Protein AF-A0A8R1EH63-F1 (afdb_monomer)

Mean predicted aligned error: 11.91 Å

Secondary structure (DSSP, 8-state):
-HHHHHHHHHHHHHHHHHHHSSSTTHHHHHHHHHHHHHHHHHGGG--HHHHHHHHHHHHHHTHHHHHHHHHHHHHHH-HHHHHHHHHHTT-HHHHHHHHHS-HHHHHHHHHHHHHHHHHHHHHHHHHHHHHGGG--------HHHHHHHHHHHHHHHHHHHHHHHHHHHHHHHHHHT--

Organism: Caenorhabditis japonica (NCBI:txid281687)

pLDDT: mean 72.04, std 13.31, range [38.91, 90.5]

Foldseek 3Di:
DVVLLVLLVVLLVVLCVVLPPPALCNVVSNVVSVLSVVLSVCVVVVDLVSLLVSLLVLLLCLVVLVVLLVLLVCCVVPVPVSLVVCVVVVVVRSNRVSVVDHSVVSVVSNVSSVVSSVVSQVVSVVSVVVVCVPDDDDDDQRSVNVSVVVSVVVVVVVVVVVVVVVVVVVVVVVVVVPD

Structure (mmCIF, N/CA/C/O backbone):
data_AF-A0A8R1EH63-F1
#
_entry.id   AF-A0A8R1EH63-F1
#
loop_
_atom_site.group_PDB
_atom_site.id
_atom_site.type_symbol
_atom_site.label_atom_id
_atom_site.label_alt_id
_atom_site.label_comp_id
_atom_site.label_asym_id
_atom_site.label_entity_id
_atom_site.label_seq_id
_atom_site.pdbx_PDB_ins_code
_atom_site.Cartn_x
_atom_site.Cartn_y
_atom_site.Cartn_z
_atom_site.occupancy
_atom_site.B_iso_or_equiv
_atom_site.auth_seq_id
_atom_site.auth_comp_id
_atom_site.auth_asym_id
_atom_site.auth_atom_id
_atom_site.pdbx_PDB_model_num
ATOM 1 N N . ASP A 1 1 ? 20.235 0.920 -12.506 1.00 63.34 1 ASP A N 1
ATOM 2 C CA . ASP A 1 1 ? 19.357 2.083 -12.267 1.00 63.34 1 ASP A CA 1
ATOM 3 C C . ASP A 1 1 ? 19.394 2.544 -10.798 1.00 63.34 1 ASP A C 1
ATOM 5 O O . ASP A 1 1 ? 18.827 1.893 -9.929 1.00 63.34 1 ASP A O 1
ATOM 9 N N . ARG A 1 2 ? 20.151 3.606 -10.473 1.00 70.69 2 ARG A N 1
ATOM 10 C CA . ARG A 1 2 ? 20.505 3.970 -9.076 1.00 70.69 2 ARG A CA 1
ATOM 11 C C . ARG A 1 2 ? 19.325 4.508 -8.256 1.00 70.69 2 ARG A C 1
ATOM 13 O O . ARG A 1 2 ? 19.292 4.323 -7.044 1.00 70.69 2 ARG A O 1
ATOM 20 N N . VAL A 1 3 ? 18.363 5.153 -8.917 1.00 71.56 3 VAL A N 1
ATOM 21 C CA . VAL A 1 3 ? 17.191 5.774 -8.278 1.00 71.56 3 VAL A CA 1
ATOM 22 C C . VAL A 1 3 ? 16.216 4.709 -7.775 1.00 71.56 3 VAL A C 1
ATOM 24 O O . VAL A 1 3 ? 15.763 4.786 -6.636 1.00 71.56 3 VAL A O 1
ATOM 27 N N . HIS A 1 4 ? 15.951 3.678 -8.582 1.00 70.25 4 HIS A N 1
ATOM 28 C CA . HIS A 1 4 ? 15.093 2.566 -8.183 1.00 70.25 4 HIS A CA 1
ATOM 29 C C . HIS A 1 4 ? 15.674 1.781 -6.998 1.00 70.25 4 HIS A C 1
ATOM 31 O O . HIS A 1 4 ? 14.943 1.449 -6.070 1.00 70.25 4 HIS A O 1
ATOM 37 N N . ILE A 1 5 ? 16.990 1.532 -6.993 1.00 76.00 5 ILE A N 1
ATOM 38 C CA . ILE A 1 5 ? 17.672 0.857 -5.875 1.00 76.00 5 ILE A CA 1
ATOM 39 C C . ILE A 1 5 ? 17.594 1.709 -4.605 1.00 76.00 5 ILE A C 1
ATOM 41 O O . ILE A 1 5 ? 17.195 1.196 -3.567 1.00 76.00 5 ILE A O 1
ATOM 45 N N . ALA A 1 6 ? 17.898 3.010 -4.686 1.00 77.44 6 ALA A N 1
ATOM 46 C CA . ALA A 1 6 ? 17.826 3.909 -3.534 1.00 77.44 6 ALA A CA 1
ATOM 47 C C . ALA A 1 6 ? 16.415 3.963 -2.922 1.00 77.44 6 ALA A C 1
ATOM 49 O O . ALA A 1 6 ? 16.262 3.921 -1.704 1.00 77.44 6 ALA A O 1
ATOM 50 N N . LEU A 1 7 ? 15.377 4.011 -3.759 1.00 72.62 7 LEU A N 1
ATOM 51 C CA . LEU A 1 7 ? 13.987 4.058 -3.302 1.00 72.62 7 LEU A CA 1
ATOM 52 C C . LEU A 1 7 ? 13.511 2.708 -2.764 1.00 72.62 7 LEU A C 1
ATOM 54 O O . LEU A 1 7 ? 12.869 2.686 -1.719 1.00 72.62 7 LEU A O 1
ATOM 58 N N . GLY A 1 8 ? 13.895 1.597 -3.400 1.00 78.50 8 GLY A N 1
ATOM 59 C CA . GLY A 1 8 ? 13.701 0.256 -2.846 1.00 78.50 8 GLY A CA 1
ATOM 60 C C . GLY A 1 8 ? 14.327 0.138 -1.456 1.00 78.50 8 GLY A C 1
ATOM 61 O O . GLY A 1 8 ? 13.656 -0.265 -0.512 1.00 78.50 8 GLY A O 1
ATOM 62 N N . SER A 1 9 ? 15.567 0.607 -1.280 1.00 81.62 9 SER A N 1
ATOM 63 C CA . SER A 1 9 ? 16.239 0.649 0.024 1.00 81.62 9 SER A CA 1
ATOM 64 C C . SER A 1 9 ? 15.503 1.508 1.057 1.00 81.62 9 SER A C 1
ATOM 66 O O . SER A 1 9 ? 15.363 1.070 2.195 1.00 81.62 9 SER A O 1
ATOM 68 N N . ILE A 1 10 ? 14.987 2.687 0.686 1.00 83.12 10 ILE A N 1
ATOM 69 C CA . ILE A 1 10 ? 14.175 3.526 1.588 1.00 83.12 10 ILE A CA 1
ATOM 70 C C . ILE A 1 10 ? 12.905 2.783 2.017 1.00 83.12 10 ILE A C 1
ATOM 72 O O . ILE A 1 10 ? 12.575 2.758 3.201 1.00 83.12 10 ILE A O 1
ATOM 76 N N . THR A 1 11 ? 12.208 2.150 1.074 1.00 79.69 11 THR A N 1
ATOM 77 C CA . THR A 1 11 ? 10.992 1.378 1.345 1.00 79.69 11 THR A CA 1
ATOM 78 C C . THR A 1 11 ? 11.273 0.178 2.257 1.00 79.69 11 THR A C 1
ATOM 80 O O . THR A 1 11 ? 10.537 -0.040 3.218 1.00 79.69 11 THR A O 1
ATOM 83 N N . ILE A 1 12 ? 12.372 -0.547 2.027 1.00 84.75 12 ILE A N 1
ATOM 84 C CA . ILE A 1 12 ? 12.825 -1.658 2.879 1.00 84.75 12 ILE A CA 1
ATOM 85 C C . ILE A 1 12 ? 13.132 -1.161 4.294 1.00 84.75 12 ILE A C 1
ATOM 87 O O . ILE A 1 12 ? 12.607 -1.711 5.258 1.00 84.75 12 ILE A O 1
ATOM 91 N N . LEU A 1 13 ? 13.943 -0.105 4.431 1.00 84.38 13 LEU A N 1
ATOM 92 C CA . LEU A 1 13 ? 14.311 0.467 5.730 1.00 84.38 13 LEU A CA 1
ATOM 93 C C . LEU A 1 13 ? 13.087 0.934 6.512 1.00 84.38 13 LEU A C 1
ATOM 95 O O . LEU A 1 13 ? 13.018 0.749 7.725 1.00 84.38 13 LEU A O 1
ATOM 99 N N . LEU A 1 14 ? 12.106 1.502 5.820 1.00 79.75 14 LEU A N 1
ATOM 100 C CA . LEU A 1 14 ? 10.870 1.936 6.440 1.00 79.75 14 LEU A CA 1
ATOM 101 C C . LEU A 1 14 ? 10.021 0.755 6.915 1.00 79.75 14 LEU A C 1
ATOM 103 O O . LEU A 1 14 ? 9.544 0.791 8.044 1.00 79.75 14 LEU A O 1
ATOM 107 N N . PHE A 1 15 ? 9.865 -0.309 6.123 1.00 78.62 15 PHE A N 1
ATOM 108 C CA . PHE A 1 15 ? 9.159 -1.504 6.595 1.00 78.62 15 PHE A CA 1
ATOM 109 C C . PHE A 1 15 ? 9.893 -2.213 7.728 1.00 78.62 15 PHE A C 1
ATOM 111 O O . PHE A 1 15 ? 9.247 -2.682 8.660 1.00 78.62 15 PHE A O 1
ATOM 118 N N . ILE A 1 16 ? 11.226 -2.218 7.721 1.00 80.94 16 ILE A N 1
ATOM 119 C CA . ILE A 1 16 ? 12.021 -2.693 8.858 1.00 80.94 16 ILE A CA 1
ATOM 120 C C . ILE A 1 16 ? 11.764 -1.810 10.090 1.00 80.94 16 ILE A C 1
ATOM 122 O O . ILE A 1 16 ? 11.508 -2.331 11.177 1.00 80.94 16 ILE A O 1
ATOM 126 N N . GLY A 1 17 ? 11.744 -0.485 9.934 1.00 80.31 17 GLY A N 1
ATOM 127 C CA . GLY A 1 17 ? 11.423 0.456 11.010 1.00 80.31 17 GLY A CA 1
ATOM 128 C C . GLY A 1 17 ? 10.009 0.269 11.570 1.00 80.31 17 GLY A C 1
ATOM 129 O O . GLY A 1 17 ? 9.836 0.167 12.782 1.00 80.31 17 GLY A O 1
ATOM 130 N N . LEU A 1 18 ? 9.006 0.121 10.702 1.00 74.25 18 LEU A N 1
ATOM 131 C CA . LEU A 1 18 ? 7.623 -0.182 11.083 1.00 74.25 18 LEU A CA 1
ATOM 132 C C . LEU A 1 18 ? 7.505 -1.560 11.743 1.00 74.25 18 LEU A C 1
ATOM 134 O O . LEU A 1 18 ? 6.764 -1.714 12.709 1.00 74.25 18 LEU A O 1
ATOM 138 N N . SER A 1 19 ? 8.280 -2.548 11.289 1.00 75.25 19 SER A N 1
ATOM 139 C CA . SER A 1 19 ? 8.361 -3.854 11.951 1.00 75.25 19 SER A CA 1
ATOM 140 C C . SER A 1 19 ? 8.995 -3.761 13.342 1.00 75.25 19 SER A C 1
ATOM 142 O O . SER A 1 19 ? 8.732 -4.594 14.195 1.00 75.25 19 SER A O 1
ATOM 144 N N . SER A 1 20 ? 9.798 -2.731 13.607 1.00 74.12 20 SER A N 1
ATOM 145 C CA . SER A 1 20 ? 10.408 -2.504 14.921 1.00 74.12 20 SER A CA 1
ATOM 146 C C . SER A 1 20 ? 9.442 -1.832 15.903 1.00 74.12 20 SER A C 1
ATOM 148 O O . SER A 1 20 ? 9.685 -1.830 17.111 1.00 74.12 20 SER A O 1
ATOM 150 N N . MET A 1 21 ? 8.329 -1.272 15.412 1.00 72.31 21 MET A N 1
ATOM 151 C CA . MET A 1 21 ? 7.243 -0.823 16.276 1.00 72.31 21 MET A CA 1
ATOM 152 C C . MET A 1 21 ? 6.593 -2.051 16.915 1.00 72.31 21 MET A C 1
ATOM 154 O O . MET A 1 21 ? 6.302 -3.026 16.222 1.00 72.31 21 MET A O 1
ATOM 158 N N . LYS A 1 22 ? 6.315 -1.998 18.226 1.00 64.06 22 LYS A N 1
ATOM 159 C CA . LYS A 1 22 ? 5.505 -3.013 18.922 1.00 64.06 22 LYS A CA 1
ATOM 160 C C . LYS A 1 22 ? 4.056 -2.938 18.428 1.00 64.06 22 LYS A C 1
ATOM 162 O O . LYS A 1 22 ? 3.180 -2.418 19.112 1.00 64.06 22 LYS A O 1
ATOM 167 N N . CYS A 1 23 ? 3.818 -3.408 17.212 1.00 65.62 23 CYS A N 1
ATOM 168 C CA . CYS A 1 23 ? 2.521 -3.447 16.565 1.00 65.62 23 CYS A CA 1
ATOM 169 C C . CYS A 1 23 ? 2.287 -4.840 15.977 1.00 65.62 23 CYS A C 1
ATOM 171 O O . CYS A 1 23 ? 3.216 -5.540 15.577 1.00 65.62 23 CYS A O 1
ATOM 173 N N . GLN A 1 24 ? 1.026 -5.256 15.911 1.00 65.88 24 GLN A N 1
ATOM 174 C CA . GLN A 1 24 ? 0.677 -6.619 15.509 1.00 65.88 24 GLN A CA 1
ATOM 175 C C . GLN A 1 24 ? 0.925 -6.891 14.009 1.00 65.88 24 GLN A C 1
ATOM 177 O O . GLN A 1 24 ? 0.964 -8.040 13.578 1.00 65.88 24 GLN A O 1
ATOM 182 N N . LEU A 1 25 ? 1.159 -5.836 13.216 1.00 70.19 25 LEU A N 1
ATOM 183 C CA . LEU A 1 25 ? 1.528 -5.916 11.799 1.00 70.19 25 LEU A CA 1
ATOM 184 C C . LEU A 1 25 ? 3.034 -6.119 11.566 1.00 70.19 25 LEU A C 1
ATOM 186 O O . LEU A 1 25 ? 3.466 -6.157 10.417 1.00 70.19 25 LEU A O 1
ATOM 190 N N . GLN A 1 26 ? 3.834 -6.297 12.622 1.00 71.06 26 GLN A N 1
ATOM 191 C CA . GLN A 1 26 ? 5.285 -6.477 12.533 1.00 71.06 26 GLN A CA 1
ATOM 192 C C . GLN A 1 26 ? 5.702 -7.537 11.500 1.00 71.06 26 GLN A C 1
ATOM 194 O O . GLN A 1 26 ? 6.546 -7.264 10.647 1.00 71.06 26 GLN A O 1
ATOM 199 N N . ASN A 1 27 ? 5.067 -8.712 11.518 1.00 73.31 27 ASN A N 1
ATOM 200 C CA . ASN A 1 27 ? 5.372 -9.788 10.570 1.00 73.31 27 ASN A CA 1
ATOM 201 C C . ASN A 1 27 ? 4.969 -9.435 9.135 1.00 73.31 27 ASN A C 1
ATOM 203 O O . ASN A 1 27 ? 5.677 -9.786 8.196 1.00 73.31 27 ASN A O 1
ATOM 207 N N . VAL A 1 28 ? 3.863 -8.707 8.959 1.00 75.12 28 VAL A N 1
ATOM 208 C CA . VAL A 1 28 ? 3.423 -8.232 7.642 1.00 75.12 28 VAL A CA 1
ATOM 209 C C . VAL A 1 28 ? 4.457 -7.259 7.086 1.00 75.12 28 VAL A C 1
ATOM 211 O O . VAL A 1 28 ? 4.930 -7.451 5.971 1.00 75.12 28 VAL A O 1
ATOM 214 N N . PHE A 1 29 ? 4.890 -6.274 7.874 1.00 73.56 29 PHE A N 1
ATOM 215 C CA . PHE A 1 29 ? 5.932 -5.338 7.453 1.00 73.56 29 PHE A CA 1
ATOM 216 C C . PHE A 1 29 ? 7.256 -6.041 7.148 1.00 73.56 29 PHE A C 1
ATOM 218 O O . PHE A 1 29 ? 7.896 -5.717 6.153 1.00 73.56 29 PHE A O 1
ATOM 225 N N . LEU A 1 30 ? 7.636 -7.054 7.925 1.00 73.94 30 LEU A N 1
ATOM 226 C CA . LEU A 1 30 ? 8.856 -7.818 7.676 1.00 73.94 30 LEU A CA 1
ATOM 227 C C . LEU A 1 30 ? 8.791 -8.623 6.367 1.00 73.94 30 LEU A C 1
ATOM 229 O O . LEU A 1 30 ? 9.756 -8.627 5.606 1.00 73.94 30 LEU A O 1
ATOM 233 N N . VAL A 1 31 ? 7.648 -9.243 6.058 1.00 74.38 31 VAL A N 1
ATOM 234 C CA . VAL A 1 31 ? 7.427 -9.931 4.773 1.00 74.38 31 VAL A CA 1
ATOM 235 C C . VAL A 1 31 ? 7.477 -8.943 3.606 1.00 74.38 31 VAL A C 1
ATOM 237 O O . VAL A 1 31 ? 8.098 -9.235 2.587 1.00 74.38 31 VAL A O 1
ATOM 240 N N . LEU A 1 32 ? 6.878 -7.760 3.758 1.00 75.44 32 LEU A N 1
ATOM 241 C CA . LEU A 1 32 ? 6.911 -6.708 2.738 1.00 75.44 32 LEU A CA 1
ATOM 242 C C . LEU A 1 32 ? 8.334 -6.174 2.520 1.00 75.44 32 LEU A C 1
ATOM 244 O O . LEU A 1 32 ? 8.745 -5.987 1.377 1.00 75.44 32 LEU A O 1
ATOM 248 N N . ALA A 1 33 ? 9.109 -5.998 3.595 1.00 77.75 33 ALA A N 1
ATOM 249 C CA . ALA A 1 33 ? 10.516 -5.614 3.527 1.00 77.75 33 ALA A CA 1
ATOM 250 C C . ALA A 1 33 ? 11.364 -6.676 2.816 1.00 77.75 33 ALA A C 1
ATOM 252 O O . ALA A 1 33 ? 12.158 -6.342 1.939 1.00 77.75 33 ALA A O 1
ATOM 253 N N . LEU A 1 34 ? 11.187 -7.952 3.175 1.00 77.00 34 LEU A N 1
ATOM 254 C CA . LEU A 1 34 ? 11.915 -9.067 2.574 1.00 77.00 34 LEU A CA 1
ATOM 255 C C . LEU A 1 34 ? 11.588 -9.199 1.085 1.00 77.00 34 LEU A C 1
ATOM 257 O O . LEU A 1 34 ? 12.489 -9.375 0.269 1.00 77.00 34 LEU A O 1
ATOM 261 N N . PHE A 1 35 ? 10.310 -9.082 0.732 1.00 78.56 35 PHE A N 1
ATOM 262 C CA . PHE A 1 35 ? 9.872 -9.092 -0.655 1.00 78.56 35 PHE A CA 1
ATOM 263 C C . PHE A 1 35 ? 10.521 -7.951 -1.445 1.00 78.56 35 PHE A C 1
ATOM 265 O O . PHE A 1 35 ? 11.175 -8.195 -2.457 1.00 78.56 35 PHE A O 1
ATOM 272 N N . GLU A 1 36 ? 10.406 -6.715 -0.957 1.00 79.44 36 GLU A N 1
ATOM 273 C CA . GLU A 1 36 ? 10.971 -5.545 -1.631 1.00 79.44 36 GLU A CA 1
ATOM 274 C C . GLU A 1 36 ? 12.502 -5.645 -1.737 1.00 79.44 36 GLU A C 1
ATOM 276 O O . GLU A 1 36 ? 13.080 -5.239 -2.745 1.00 79.44 36 GLU A O 1
ATOM 281 N N . PHE A 1 37 ? 13.165 -6.252 -0.748 1.00 81.94 37 PHE A N 1
ATOM 282 C CA . PHE A 1 37 ? 14.594 -6.556 -0.784 1.00 81.94 37 PHE A CA 1
ATOM 283 C C . PHE A 1 37 ? 14.948 -7.548 -1.890 1.00 81.94 37 PHE A C 1
ATOM 285 O O . PHE A 1 37 ? 15.794 -7.235 -2.727 1.00 81.94 37 PHE A O 1
ATOM 292 N N . ILE A 1 38 ? 14.277 -8.702 -1.939 1.00 77.69 38 ILE A N 1
ATOM 293 C CA . ILE A 1 38 ? 14.498 -9.720 -2.975 1.00 77.69 38 ILE A CA 1
ATOM 294 C C . ILE A 1 38 ? 14.314 -9.097 -4.357 1.00 77.69 38 ILE A C 1
ATOM 296 O O . ILE A 1 38 ? 15.174 -9.241 -5.223 1.00 77.69 38 ILE A O 1
ATOM 300 N N . MET A 1 39 ? 13.237 -8.339 -4.554 1.00 74.88 39 MET A N 1
ATOM 301 C CA . MET A 1 39 ? 12.962 -7.721 -5.845 1.00 74.88 39 MET A CA 1
ATOM 302 C C . MET A 1 39 ? 13.970 -6.617 -6.173 1.00 74.88 39 MET A C 1
ATOM 304 O O . MET A 1 39 ? 14.451 -6.559 -7.298 1.00 74.88 39 MET A O 1
ATOM 308 N N . THR A 1 40 ? 14.384 -5.794 -5.207 1.00 77.19 40 THR A N 1
ATOM 309 C CA . THR A 1 40 ? 15.425 -4.772 -5.421 1.00 77.19 40 THR A CA 1
ATOM 310 C C . THR A 1 40 ? 16.769 -5.396 -5.811 1.00 77.19 40 THR A C 1
ATOM 312 O O . THR A 1 40 ? 17.450 -4.867 -6.689 1.00 77.19 40 THR A O 1
ATOM 315 N N . VAL A 1 41 ? 17.136 -6.538 -5.219 1.00 73.94 41 VAL A N 1
ATOM 316 C CA . VAL A 1 41 ? 18.339 -7.300 -5.593 1.00 73.94 41 VAL A CA 1
ATOM 317 C C . VAL A 1 41 ? 18.199 -7.883 -7.000 1.00 73.94 41 VAL A C 1
ATOM 319 O O . VAL A 1 41 ? 19.098 -7.730 -7.823 1.00 73.94 41 VAL A O 1
ATOM 322 N N . LEU A 1 42 ? 17.054 -8.490 -7.319 1.00 70.62 42 LEU A N 1
ATOM 323 C CA . LEU A 1 42 ? 16.788 -9.069 -8.640 1.00 70.62 42 LEU A CA 1
ATOM 324 C C . LEU A 1 42 ? 16.685 -8.016 -9.757 1.00 70.62 42 LEU A C 1
ATOM 326 O O . LEU A 1 42 ? 16.904 -8.334 -10.924 1.00 70.62 42 LEU A O 1
ATOM 330 N N . TYR A 1 43 ? 16.419 -6.749 -9.427 1.00 69.19 43 TYR A N 1
ATOM 331 C CA . TYR A 1 43 ? 16.446 -5.647 -10.395 1.00 69.19 43 TYR A CA 1
ATOM 332 C C . TYR A 1 43 ? 17.840 -5.375 -10.972 1.00 69.19 43 TYR A C 1
ATOM 334 O O . TYR A 1 43 ? 17.938 -4.780 -12.046 1.00 69.19 43 TYR A O 1
ATOM 342 N N . VAL A 1 44 ? 18.909 -5.843 -10.316 1.00 69.06 44 VAL A N 1
ATOM 343 C CA . VAL A 1 44 ? 20.277 -5.807 -10.863 1.00 69.06 44 VAL A CA 1
ATOM 344 C C . VAL A 1 44 ? 20.399 -6.672 -12.121 1.00 69.06 44 VAL A C 1
ATOM 346 O O . VAL A 1 44 ? 21.213 -6.378 -12.986 1.00 69.06 44 VAL A O 1
ATOM 349 N N . SER A 1 45 ? 19.564 -7.704 -12.266 1.00 70.19 45 SER A N 1
ATOM 350 C CA . SER A 1 45 ? 19.586 -8.610 -13.418 1.00 70.19 45 SER A CA 1
ATOM 351 C C . SER A 1 45 ? 18.956 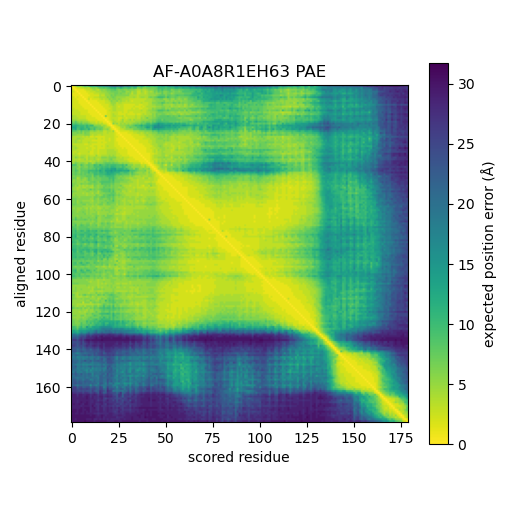-8.022 -14.688 1.00 70.19 45 SER A C 1
ATOM 353 O O . SER A 1 45 ? 18.914 -8.709 -15.702 1.00 70.19 45 SER A O 1
ATOM 355 N N . GLU A 1 46 ? 18.411 -6.800 -14.628 1.00 71.31 46 GLU A N 1
ATOM 356 C CA . GLU A 1 46 ? 17.782 -6.066 -15.744 1.00 71.31 46 GLU A CA 1
ATOM 357 C C . GLU A 1 46 ? 16.687 -6.834 -16.525 1.00 71.31 46 GLU A C 1
ATOM 359 O O . GLU A 1 46 ? 16.273 -6.441 -17.614 1.00 71.31 46 GLU A O 1
ATOM 364 N N . SER A 1 47 ? 16.149 -7.913 -15.950 1.00 74.56 47 SER A N 1
ATOM 365 C CA . SER A 1 47 ? 15.129 -8.744 -16.592 1.00 74.56 47 SER A CA 1
ATOM 366 C C . SER A 1 47 ? 13.762 -8.061 -16.586 1.00 74.56 47 SER A C 1
ATOM 368 O O . SER A 1 47 ? 13.139 -7.893 -15.534 1.00 74.56 47 SER A O 1
ATOM 370 N N . GLN A 1 48 ? 13.249 -7.733 -17.775 1.00 70.88 48 GLN A N 1
ATOM 371 C CA . GLN A 1 48 ? 11.931 -7.110 -17.932 1.00 70.88 48 GLN A CA 1
ATOM 372 C C . GLN A 1 48 ? 10.806 -7.954 -17.324 1.00 70.88 48 GLN A C 1
ATOM 374 O O . GLN A 1 48 ? 9.925 -7.416 -16.660 1.00 70.88 48 GLN A O 1
ATOM 379 N N . PHE A 1 49 ? 10.846 -9.277 -17.505 1.00 72.69 49 PHE A N 1
ATOM 380 C CA . PHE A 1 49 ? 9.840 -10.188 -16.956 1.00 72.69 49 PHE A CA 1
ATOM 381 C C . PHE A 1 49 ? 9.745 -10.090 -15.426 1.00 72.69 49 PHE A C 1
ATOM 383 O O . PHE A 1 49 ? 8.646 -9.987 -14.873 1.00 72.69 49 PHE A O 1
ATOM 390 N N . LEU A 1 50 ? 10.893 -10.055 -14.741 1.00 73.19 50 LEU A N 1
ATOM 391 C CA . LEU A 1 50 ? 10.941 -9.895 -13.287 1.00 73.19 50 LEU A CA 1
ATOM 392 C C . LEU A 1 50 ? 10.413 -8.523 -12.853 1.00 73.19 50 LEU A C 1
ATOM 394 O O . LEU A 1 50 ? 9.674 -8.442 -11.876 1.00 73.19 50 LEU A O 1
ATOM 398 N N . MET A 1 51 ? 10.713 -7.460 -13.602 1.00 74.62 51 MET A N 1
ATOM 399 C CA . MET A 1 51 ? 10.211 -6.110 -13.313 1.00 74.62 51 MET A CA 1
ATOM 400 C C . MET A 1 51 ? 8.689 -5.997 -13.491 1.00 74.62 51 MET A C 1
ATOM 402 O O . MET A 1 51 ? 8.014 -5.368 -12.676 1.00 74.62 51 MET A O 1
ATOM 406 N N . TYR A 1 52 ? 8.122 -6.627 -14.522 1.00 74.38 52 TYR A N 1
ATOM 407 C CA . TYR A 1 52 ? 6.670 -6.673 -14.713 1.00 74.38 52 TYR A CA 1
ATOM 408 C C . TYR A 1 52 ? 5.970 -7.466 -13.615 1.00 74.38 52 TYR A C 1
ATOM 410 O O . TYR A 1 52 ? 4.967 -7.004 -13.070 1.00 74.38 52 TYR A O 1
ATOM 418 N N . THR A 1 53 ? 6.522 -8.628 -13.267 1.00 74.75 53 THR A N 1
ATOM 419 C CA . THR A 1 53 ? 6.005 -9.478 -12.187 1.00 74.75 53 THR A CA 1
ATOM 420 C C . THR A 1 53 ? 6.060 -8.736 -10.850 1.00 74.75 53 THR A C 1
ATOM 422 O O . THR A 1 53 ? 5.100 -8.761 -10.081 1.00 74.75 53 THR A O 1
ATOM 425 N N . HIS A 1 54 ? 7.144 -7.993 -10.603 1.00 78.94 54 HIS A N 1
ATOM 426 C CA . HIS A 1 54 ? 7.281 -7.135 -9.431 1.00 78.94 54 HIS A CA 1
ATOM 427 C C . HIS A 1 54 ? 6.171 -6.099 -9.335 1.00 78.94 54 HIS A C 1
ATOM 429 O O . HIS A 1 54 ? 5.510 -5.994 -8.306 1.00 78.94 54 HIS A O 1
ATOM 435 N N . PHE A 1 55 ? 5.954 -5.349 -10.414 1.00 80.25 55 PHE A N 1
ATOM 436 C CA . PHE A 1 55 ? 4.958 -4.290 -10.451 1.00 80.25 55 PHE A CA 1
ATOM 437 C C . PHE A 1 55 ? 3.538 -4.827 -10.241 1.00 80.25 55 PHE A C 1
ATOM 439 O O . PHE A 1 55 ? 2.767 -4.242 -9.482 1.00 80.25 55 PHE A O 1
ATOM 446 N N . GLN A 1 56 ? 3.208 -5.968 -10.856 1.00 77.12 56 GLN A N 1
ATOM 447 C CA . GLN A 1 56 ? 1.922 -6.637 -10.647 1.00 77.12 56 GLN A CA 1
ATOM 448 C C . GLN A 1 56 ? 1.722 -7.020 -9.180 1.00 77.12 56 GLN A C 1
ATOM 450 O O . GLN A 1 56 ? 0.676 -6.725 -8.604 1.00 77.12 56 GLN A O 1
ATOM 455 N N . TYR A 1 57 ? 2.733 -7.619 -8.551 1.00 75.81 57 TYR A N 1
ATOM 456 C CA . TYR A 1 57 ? 2.655 -7.974 -7.139 1.00 75.81 57 TYR A CA 1
ATOM 457 C C . TYR A 1 57 ? 2.544 -6.737 -6.239 1.00 75.81 57 TYR A C 1
ATOM 459 O O . TYR A 1 57 ? 1.680 -6.698 -5.364 1.00 75.81 57 TYR A O 1
ATOM 467 N N . GLN A 1 58 ? 3.355 -5.699 -6.478 1.00 78.75 58 GLN A N 1
ATOM 468 C CA . GLN A 1 58 ? 3.296 -4.445 -5.719 1.00 78.75 58 GLN A CA 1
ATOM 469 C C . GLN A 1 58 ? 1.887 -3.843 -5.739 1.00 78.75 58 GLN A C 1
ATOM 471 O O . GLN A 1 58 ? 1.418 -3.363 -4.709 1.00 78.75 58 GLN A O 1
ATOM 476 N N . ALA A 1 59 ? 1.196 -3.902 -6.877 1.00 79.44 59 ALA A N 1
ATOM 477 C CA . ALA A 1 59 ? -0.157 -3.383 -7.013 1.00 79.44 59 ALA A CA 1
ATOM 478 C C . ALA A 1 59 ? -1.244 -4.267 -6.381 1.00 79.44 59 ALA A C 1
ATOM 480 O O . ALA A 1 59 ? -2.218 -3.737 -5.846 1.00 79.44 59 ALA A O 1
ATOM 481 N N . VAL A 1 60 ? -1.085 -5.595 -6.387 1.00 76.81 60 VAL A N 1
ATOM 482 C CA . VAL A 1 60 ? -1.974 -6.494 -5.628 1.00 76.81 60 VAL A CA 1
ATOM 483 C C . VAL A 1 60 ? -1.829 -6.218 -4.134 1.00 76.81 60 VAL A C 1
ATOM 485 O O . VAL A 1 60 ? -2.818 -5.987 -3.440 1.00 76.81 60 VAL A O 1
ATOM 488 N N . VAL A 1 61 ? -0.591 -6.156 -3.648 1.00 77.38 61 VAL A N 1
ATOM 489 C CA . VAL A 1 61 ? -0.288 -5.891 -2.239 1.00 77.38 61 VAL A CA 1
ATOM 490 C C . VAL A 1 61 ? -0.730 -4.501 -1.799 1.00 77.38 61 VAL A C 1
ATOM 492 O O . VAL A 1 61 ? -1.092 -4.330 -0.638 1.00 77.38 61 VAL A O 1
ATOM 495 N N . TYR A 1 62 ? -0.805 -3.529 -2.712 1.00 82.12 62 TYR A N 1
ATOM 496 C CA . TYR A 1 62 ? -1.309 -2.186 -2.414 1.00 82.12 62 TYR A CA 1
ATOM 497 C C . TYR A 1 62 ? -2.734 -2.161 -1.854 1.00 82.12 62 TYR A C 1
ATOM 499 O O . TYR A 1 62 ? -3.098 -1.225 -1.141 1.00 82.12 62 TYR A O 1
ATOM 507 N N . CYS A 1 63 ? -3.524 -3.211 -2.098 1.00 79.94 63 CYS A N 1
ATOM 508 C CA . CYS A 1 63 ? -4.833 -3.363 -1.471 1.00 79.94 63 CYS A CA 1
ATOM 509 C C . CYS A 1 63 ? -4.738 -3.341 0.065 1.00 79.94 63 CYS A C 1
ATOM 511 O O . CYS A 1 63 ? -5.645 -2.832 0.717 1.00 79.94 63 CYS A O 1
ATOM 513 N N . VAL A 1 64 ? -3.634 -3.827 0.647 1.00 80.88 64 VAL A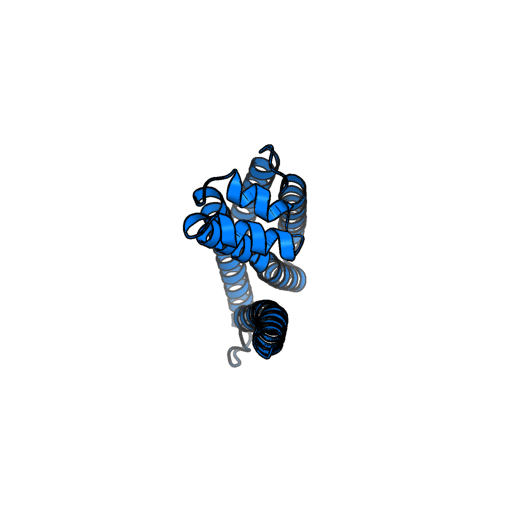 N 1
ATOM 514 C CA . VAL A 1 64 ? -3.416 -3.854 2.101 1.00 80.88 64 VAL A CA 1
ATOM 515 C C . VAL A 1 64 ? -3.241 -2.434 2.672 1.00 80.88 64 VAL A C 1
ATOM 517 O O . VAL A 1 64 ? -4.034 -2.065 3.538 1.00 80.88 64 VAL A O 1
ATOM 520 N N . PRO A 1 65 ? -2.307 -1.584 2.189 1.00 84.06 65 PRO A N 1
ATOM 521 C CA . PRO A 1 65 ? -2.254 -0.165 2.550 1.00 84.06 65 PRO A CA 1
ATOM 522 C C . PRO A 1 65 ? -3.573 0.591 2.354 1.00 84.06 65 PRO A C 1
ATOM 524 O O . PRO A 1 65 ? -3.961 1.367 3.226 1.00 84.06 65 PRO A O 1
ATOM 527 N N . CYS A 1 66 ? -4.282 0.354 1.244 1.00 84.75 66 CYS A N 1
ATOM 528 C CA . CYS A 1 66 ? -5.58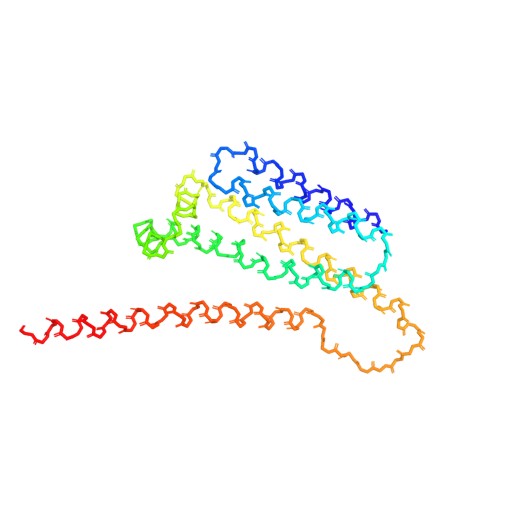6 0.972 0.988 1.00 84.75 66 CYS A CA 1
ATOM 529 C C . CYS A 1 66 ? -6.620 0.577 2.048 1.00 84.75 66 CYS A C 1
ATOM 531 O O . CYS A 1 66 ? -7.327 1.436 2.574 1.00 84.75 66 CYS A O 1
ATOM 533 N N . PHE A 1 67 ? -6.684 -0.709 2.394 1.00 84.69 67 PHE A N 1
ATOM 534 C CA . PHE A 1 67 ? -7.595 -1.211 3.415 1.00 84.69 67 PHE A CA 1
ATOM 535 C C . PHE A 1 67 ? -7.241 -0.686 4.812 1.00 84.69 67 PHE A C 1
ATOM 537 O O . PHE A 1 67 ? -8.134 -0.277 5.546 1.00 84.69 67 PHE A O 1
ATOM 544 N N . ILE A 1 68 ? -5.952 -0.618 5.169 1.00 85.94 68 ILE A N 1
ATOM 545 C CA . ILE A 1 68 ? -5.491 -0.045 6.446 1.00 85.94 68 ILE A CA 1
ATOM 546 C C . ILE A 1 68 ? -5.852 1.444 6.546 1.00 85.94 68 ILE A C 1
ATOM 548 O O . ILE A 1 68 ? -6.291 1.901 7.603 1.00 85.94 68 ILE A O 1
ATOM 552 N N . LEU A 1 69 ? -5.697 2.208 5.457 1.00 88.75 69 LEU A N 1
ATOM 553 C CA . LEU A 1 69 ? -6.126 3.606 5.407 1.00 88.75 69 LEU A CA 1
ATOM 554 C C . LEU A 1 69 ? -7.639 3.729 5.570 1.00 88.75 69 LEU A C 1
ATOM 556 O O . LEU A 1 69 ? -8.086 4.513 6.402 1.00 88.75 69 LEU A O 1
ATOM 560 N N . TRP A 1 70 ? -8.417 2.938 4.831 1.00 85.69 70 TRP A N 1
ATOM 561 C CA . TRP A 1 70 ? -9.874 2.956 4.929 1.00 85.69 70 TRP A CA 1
ATOM 562 C C . TRP A 1 70 ? -10.363 2.586 6.333 1.00 85.69 70 TRP A C 1
ATOM 564 O O . TRP A 1 70 ? -11.173 3.306 6.909 1.00 85.69 70 TRP A O 1
ATOM 574 N N . ALA A 1 71 ? -9.816 1.522 6.922 1.00 84.44 71 ALA A N 1
ATOM 575 C CA . ALA A 1 71 ? -10.101 1.122 8.295 1.00 84.44 71 ALA A CA 1
ATOM 576 C C . ALA A 1 71 ? -9.718 2.219 9.303 1.00 84.44 71 ALA A C 1
ATOM 578 O O . ALA A 1 71 ? -10.450 2.457 10.258 1.00 84.44 71 ALA A O 1
ATOM 579 N N . GLY A 1 72 ? -8.606 2.926 9.071 1.00 87.56 72 GLY A N 1
ATOM 580 C CA . GLY A 1 72 ? -8.189 4.071 9.882 1.00 87.56 72 GLY A CA 1
ATOM 581 C C . GLY A 1 72 ? -9.148 5.259 9.783 1.00 87.56 72 GLY A C 1
ATOM 582 O O . GLY A 1 72 ? -9.511 5.831 10.807 1.00 87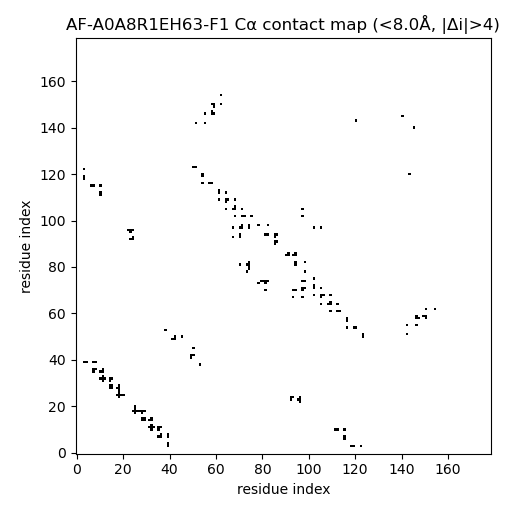.56 72 GLY A O 1
ATOM 583 N N . VAL A 1 73 ? -9.596 5.603 8.571 1.00 86.75 73 VAL A N 1
ATOM 584 C CA . VAL A 1 73 ? -10.604 6.652 8.335 1.00 86.75 73 VAL A CA 1
ATOM 585 C C . VAL A 1 73 ? -11.934 6.271 8.978 1.00 86.75 73 VAL A C 1
ATOM 587 O O . VAL A 1 73 ? -12.537 7.096 9.659 1.00 86.75 73 VAL A O 1
ATOM 590 N N . TYR A 1 74 ? -12.373 5.022 8.818 1.00 86.00 74 TYR A N 1
ATOM 591 C CA . TYR A 1 74 ? -13.618 4.557 9.417 1.00 86.00 74 TYR A CA 1
ATOM 592 C C . TYR A 1 74 ? -13.546 4.611 10.946 1.00 86.00 74 TYR A C 1
ATOM 594 O O . TYR A 1 74 ? -14.426 5.192 11.570 1.00 86.00 74 TYR A O 1
ATOM 602 N N . ASN A 1 75 ? -12.451 4.129 11.543 1.00 88.06 75 ASN A N 1
ATOM 603 C CA . ASN A 1 75 ? -12.231 4.208 12.988 1.00 88.06 75 ASN A CA 1
ATOM 604 C C . ASN A 1 75 ? -12.143 5.655 13.508 1.00 88.06 75 ASN A C 1
ATOM 606 O O . ASN A 1 75 ? -12.488 5.905 14.656 1.00 88.06 75 ASN A O 1
ATOM 610 N N . PHE A 1 76 ? -11.701 6.612 12.687 1.00 87.50 76 PHE A N 1
ATOM 611 C CA . PHE A 1 76 ? -11.691 8.032 13.050 1.00 87.50 76 PHE A CA 1
ATOM 612 C C . PHE A 1 76 ? -13.099 8.649 13.087 1.00 87.50 76 PHE A C 1
ATOM 614 O O . PHE A 1 76 ? -13.359 9.518 13.915 1.00 87.50 76 PHE A O 1
ATOM 621 N N . ILE A 1 77 ? -13.999 8.208 12.203 1.00 87.81 77 ILE A N 1
ATOM 622 C CA . ILE A 1 77 ? -15.376 8.718 12.101 1.00 87.81 77 ILE A CA 1
ATOM 623 C C . ILE A 1 77 ? -16.307 8.007 13.096 1.00 87.81 77 ILE A C 1
ATOM 625 O O . ILE A 1 77 ? -17.085 8.661 13.784 1.00 87.81 77 ILE A O 1
ATOM 629 N N . ASP A 1 78 ? -16.225 6.677 13.168 1.00 87.94 78 ASP A N 1
ATOM 630 C CA . ASP A 1 78 ? -17.051 5.812 14.014 1.00 87.94 78 ASP A CA 1
ATOM 631 C C . ASP A 1 78 ? -16.206 4.646 14.576 1.00 87.94 78 ASP A C 1
ATOM 633 O O . ASP A 1 78 ? -16.121 3.567 13.975 1.00 87.94 78 ASP A O 1
ATOM 637 N N . PRO A 1 79 ? -15.559 4.846 15.740 1.00 90.50 79 PRO A N 1
ATOM 638 C CA . PRO A 1 79 ? -14.686 3.841 16.348 1.00 90.50 79 PRO A CA 1
ATOM 639 C C . PRO A 1 79 ? -15.406 2.540 16.729 1.00 90.50 79 PRO A C 1
ATOM 641 O O . PRO A 1 79 ? -14.812 1.459 16.689 1.00 90.50 79 PRO A O 1
ATOM 644 N N . LEU A 1 80 ? -16.679 2.633 17.130 1.00 88.38 80 LEU A N 1
ATOM 645 C CA . LEU A 1 80 ? -17.479 1.483 17.554 1.00 88.38 80 LEU A CA 1
ATOM 646 C C . LEU A 1 80 ? -17.848 0.624 16.345 1.00 88.38 80 LEU A C 1
ATOM 648 O O . LEU A 1 80 ? -17.516 -0.564 16.332 1.00 88.38 80 LEU A O 1
ATOM 652 N N . GLY A 1 81 ? -18.424 1.233 15.304 1.00 81.62 81 GLY A N 1
ATOM 653 C CA . GLY A 1 81 ? -18.765 0.530 14.068 1.00 81.62 81 GLY A CA 1
ATOM 654 C C . GLY A 1 81 ? -17.540 -0.072 13.377 1.00 81.62 81 GLY A C 1
ATOM 655 O O . GLY A 1 81 ? -17.569 -1.233 12.968 1.00 81.62 81 GLY A O 1
ATOM 656 N N . ALA A 1 82 ? -16.417 0.653 13.332 1.00 84.25 82 ALA A N 1
ATOM 657 C CA . ALA A 1 82 ? -15.170 0.134 12.770 1.00 84.25 82 ALA A CA 1
ATOM 658 C C . ALA A 1 82 ? -14.634 -1.082 13.543 1.00 84.25 82 ALA A C 1
ATOM 660 O O . ALA A 1 82 ? -14.208 -2.070 12.939 1.00 84.25 82 ALA A O 1
ATOM 661 N N . SER A 1 83 ? -14.677 -1.039 14.878 1.00 86.50 83 SER A N 1
ATOM 662 C CA . SER A 1 83 ? -14.242 -2.156 15.718 1.00 86.50 83 SER A CA 1
ATOM 663 C C . SER A 1 83 ? -15.130 -3.389 15.538 1.00 86.50 83 SER A C 1
ATOM 665 O O . SER A 1 83 ? -14.611 -4.505 15.468 1.00 86.50 83 SER A O 1
ATOM 667 N N . GLU A 1 84 ? -16.450 -3.214 15.470 1.00 86.19 84 GLU A N 1
ATOM 668 C CA . GLU A 1 84 ? -17.395 -4.311 15.238 1.00 86.19 84 GLU A CA 1
ATOM 669 C C . GLU A 1 84 ? -17.231 -4.915 13.844 1.00 86.19 84 GLU A C 1
ATOM 671 O O . GLU A 1 84 ? -17.109 -6.134 13.727 1.00 86.19 84 GLU A O 1
ATOM 676 N N . PHE A 1 85 ? -17.122 -4.076 12.811 1.00 82.19 85 PHE A N 1
ATOM 677 C CA . PHE A 1 85 ? -16.864 -4.501 11.437 1.00 82.19 85 PHE A CA 1
ATOM 678 C C . PHE A 1 85 ? -15.584 -5.340 11.343 1.00 82.19 85 PHE A C 1
ATOM 680 O O . PHE A 1 85 ? -15.610 -6.480 10.881 1.00 82.19 85 PHE A O 1
ATOM 687 N N . LEU A 1 86 ? -14.454 -4.820 11.832 1.00 83.81 86 LEU A N 1
ATOM 688 C CA . LEU A 1 86 ? -13.175 -5.529 11.733 1.00 83.81 86 LEU A CA 1
ATOM 689 C C . LEU A 1 86 ? -13.170 -6.823 12.557 1.00 83.81 86 LEU A C 1
ATOM 691 O O . LEU A 1 86 ? -12.570 -7.809 12.134 1.00 83.81 86 LEU A O 1
ATOM 695 N N . LYS A 1 87 ? -13.871 -6.854 13.696 1.00 83.31 87 LYS A N 1
ATOM 696 C CA . LYS A 1 87 ? -14.035 -8.069 14.502 1.00 83.31 87 LYS A CA 1
ATOM 697 C C . LYS A 1 87 ? -14.920 -9.108 13.803 1.00 83.31 87 LYS A C 1
ATOM 699 O O . LYS A 1 87 ? -14.591 -10.289 13.838 1.00 83.31 87 LYS A O 1
ATOM 704 N N . MET A 1 88 ? -16.003 -8.683 13.150 1.00 78.50 88 MET A N 1
ATOM 705 C CA . MET A 1 88 ? -16.915 -9.560 12.404 1.00 78.50 88 MET A CA 1
ATOM 706 C C . MET A 1 88 ? -16.203 -10.293 11.261 1.00 78.50 88 MET A C 1
ATOM 708 O O . MET A 1 88 ? -16.518 -11.444 10.975 1.00 78.50 88 MET A O 1
ATOM 712 N N . PHE A 1 89 ? -15.209 -9.651 10.646 1.00 77.38 89 PHE A N 1
ATOM 713 C CA . PHE A 1 89 ? -14.416 -10.226 9.559 1.00 77.38 89 PHE A CA 1
ATOM 714 C C . PHE A 1 89 ? -13.078 -10.831 10.005 1.00 77.38 89 PHE A C 1
ATOM 716 O O . PHE A 1 89 ? -12.226 -11.109 9.165 1.00 77.38 89 PHE A O 1
ATOM 723 N N . HIS A 1 90 ? -12.883 -11.052 11.310 1.00 79.25 90 HIS A N 1
ATOM 724 C CA . HIS A 1 90 ? -11.652 -11.623 11.874 1.00 79.25 90 HIS A CA 1
ATOM 725 C C . HIS A 1 90 ? -10.371 -10.836 11.531 1.00 79.25 90 HIS A C 1
ATOM 727 O O . HIS A 1 90 ? -9.264 -11.375 11.536 1.00 79.25 90 HIS A O 1
ATOM 733 N N . PHE A 1 91 ? -10.491 -9.530 11.277 1.00 81.19 91 PHE A N 1
ATOM 734 C CA . PHE A 1 91 ? -9.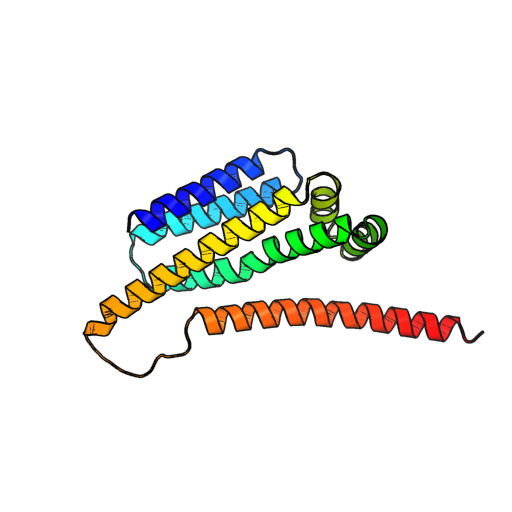365 -8.620 11.061 1.00 81.19 91 PHE A CA 1
ATOM 735 C C . PHE A 1 91 ? -8.853 -8.029 12.379 1.00 81.19 91 PHE A C 1
ATOM 737 O O . PHE A 1 91 ? -8.620 -6.823 12.486 1.00 81.19 91 PHE A O 1
ATOM 744 N N . ASP A 1 92 ? -8.649 -8.874 13.391 1.00 77.38 92 ASP A N 1
ATOM 745 C CA . ASP A 1 92 ? -8.242 -8.441 14.733 1.00 77.38 92 ASP A CA 1
ATOM 746 C C . ASP A 1 92 ? -6.922 -7.655 14.724 1.00 77.38 92 ASP A C 1
ATOM 748 O O . ASP A 1 92 ? -6.816 -6.629 15.392 1.00 77.38 92 ASP A O 1
ATOM 752 N N . LEU A 1 93 ? -5.972 -8.056 13.869 1.00 78.81 93 LEU A N 1
ATOM 753 C CA . LEU A 1 93 ? -4.688 -7.365 13.694 1.00 78.81 93 LEU A CA 1
ATOM 754 C C . LEU A 1 93 ? -4.853 -5.916 13.216 1.00 78.81 93 LEU A C 1
ATOM 756 O O . LEU A 1 93 ? -4.151 -5.010 13.665 1.00 78.81 93 LEU A O 1
ATOM 760 N N . ILE A 1 94 ? -5.775 -5.697 12.278 1.00 82.44 94 ILE A N 1
ATOM 761 C CA . ILE A 1 94 ? -6.006 -4.384 11.668 1.00 82.44 94 ILE A CA 1
ATOM 762 C C . ILE A 1 94 ? -6.841 -3.529 12.611 1.00 82.44 94 ILE A C 1
ATOM 764 O O . ILE A 1 94 ? -6.525 -2.356 12.786 1.00 82.44 94 ILE A O 1
ATOM 768 N N . LYS A 1 95 ? -7.839 -4.130 13.270 1.00 83.50 95 LYS A N 1
ATOM 769 C CA . LYS A 1 95 ? -8.632 -3.509 14.337 1.00 83.50 95 LYS A CA 1
ATOM 770 C C . LYS A 1 95 ? -7.738 -2.921 15.418 1.00 83.50 95 LYS A C 1
ATOM 772 O O . LYS A 1 95 ? -7.846 -1.739 15.727 1.00 83.50 95 LYS A O 1
ATOM 777 N N . ASP A 1 96 ? -6.830 -3.726 15.956 1.00 84.31 96 ASP A N 1
ATOM 778 C CA . ASP A 1 96 ? -5.937 -3.277 17.016 1.00 84.31 96 ASP A CA 1
ATOM 779 C C . ASP A 1 96 ? -4.942 -2.237 16.477 1.00 84.31 96 ASP A C 1
ATOM 781 O O . ASP A 1 96 ? -4.698 -1.219 17.127 1.00 84.31 96 ASP A O 1
ATOM 785 N N . PHE A 1 97 ? -4.430 -2.405 15.252 1.00 84.50 97 PHE A N 1
ATOM 786 C CA . PHE A 1 97 ? -3.562 -1.404 14.631 1.00 84.50 97 PHE A CA 1
ATOM 787 C C . PHE A 1 97 ? -4.234 -0.029 14.517 1.00 84.50 97 PHE A C 1
ATOM 789 O O . PHE A 1 97 ? -3.672 0.948 15.011 1.00 84.50 97 PHE A O 1
ATOM 796 N N . VAL A 1 98 ? -5.424 0.064 13.915 1.00 89.38 98 VAL A N 1
ATOM 797 C CA . VAL A 1 98 ? -6.107 1.355 13.694 1.00 89.38 98 VAL A CA 1
ATOM 798 C C . VAL A 1 98 ? -6.659 1.965 14.979 1.00 89.38 98 VAL A C 1
ATOM 800 O O . VAL A 1 98 ? -6.813 3.180 15.057 1.00 89.38 98 VAL A O 1
ATOM 803 N N . LYS A 1 99 ? -6.929 1.139 15.996 1.00 88.50 99 LYS A N 1
ATOM 804 C CA . LYS A 1 99 ? -7.381 1.590 17.314 1.00 88.50 99 LYS A CA 1
ATOM 805 C C . LYS A 1 99 ? -6.255 2.218 18.133 1.00 88.50 99 LYS A C 1
ATOM 807 O O . LYS A 1 99 ? -6.483 3.215 18.811 1.00 88.50 99 LYS A O 1
ATOM 812 N N . TYR A 1 100 ? -5.063 1.621 18.107 1.00 87.69 100 TYR A N 1
ATOM 813 C CA . TYR A 1 100 ? -3.944 2.036 18.960 1.00 87.69 100 TYR A CA 1
ATOM 814 C C . TYR A 1 100 ? -2.931 2.953 18.265 1.00 87.69 100 TYR A C 1
ATOM 816 O O . TYR A 1 100 ? -2.095 3.548 18.944 1.00 87.69 100 TYR A O 1
ATOM 824 N N . ASN A 1 101 ? -2.988 3.098 16.938 1.00 85.12 101 ASN A N 1
ATOM 825 C CA . ASN A 1 101 ? -2.094 3.973 16.179 1.00 85.12 101 ASN A CA 1
ATOM 826 C C . ASN A 1 101 ? -2.859 5.143 15.555 1.00 85.12 101 ASN A C 1
ATOM 828 O O . ASN A 1 101 ? -4.018 5.025 15.170 1.00 85.12 101 ASN A O 1
ATOM 832 N N . SER A 1 102 ? -2.178 6.281 15.415 1.00 86.62 102 SER A N 1
ATOM 833 C CA . SER A 1 102 ? -2.727 7.439 14.707 1.00 86.62 102 SER A CA 1
ATOM 834 C C . SER A 1 102 ? -2.976 7.125 13.229 1.00 86.62 1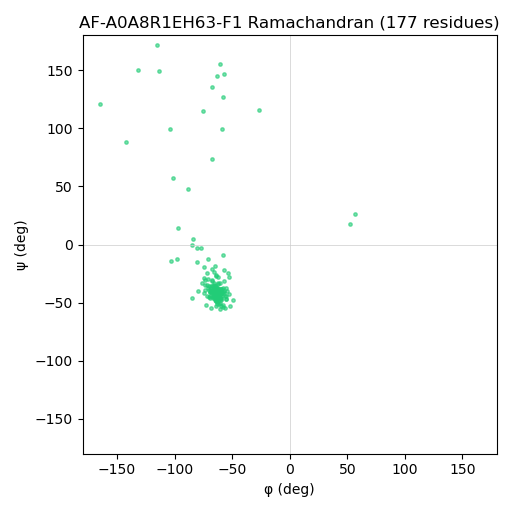02 SER A C 1
ATOM 836 O O . SER A 1 102 ? -2.158 6.468 12.581 1.00 86.62 102 SER A O 1
ATOM 838 N N . ILE A 1 103 ? -4.046 7.700 12.672 1.00 87.88 103 ILE A N 1
ATOM 839 C CA . ILE A 1 103 ? -4.375 7.652 11.238 1.00 87.88 103 ILE A CA 1
ATOM 840 C C . ILE A 1 103 ? -3.222 8.137 10.340 1.00 87.88 103 ILE A C 1
ATOM 842 O O . ILE A 1 103 ? -3.104 7.706 9.193 1.00 87.88 103 ILE A O 1
ATOM 846 N N . VAL A 1 104 ? -2.325 8.975 10.877 1.00 88.19 104 VAL A N 1
ATOM 847 C CA . VAL A 1 104 ? -1.103 9.432 10.197 1.00 88.19 104 VAL A CA 1
ATOM 848 C C . VAL A 1 104 ? -0.243 8.252 9.739 1.00 88.19 104 VAL A C 1
ATOM 850 O O . VAL A 1 104 ? 0.305 8.293 8.641 1.00 88.19 104 VAL A O 1
ATOM 853 N N . TRP A 1 105 ? -0.161 7.177 10.528 1.00 85.00 105 TRP A N 1
ATOM 854 C CA . TRP A 1 105 ? 0.602 5.986 10.152 1.00 85.00 105 TRP A CA 1
ATOM 855 C C . TRP A 1 105 ? -0.051 5.225 9.002 1.00 85.00 105 TRP A C 1
ATOM 857 O O . TRP A 1 105 ? 0.644 4.824 8.069 1.00 85.00 105 TRP A O 1
ATOM 867 N N . SER A 1 106 ? -1.379 5.094 9.008 1.00 87.25 106 SER A N 1
ATOM 868 C CA . SER A 1 106 ? -2.113 4.499 7.888 1.00 87.25 106 SER A CA 1
ATOM 869 C C . SER A 1 106 ? -1.921 5.304 6.599 1.00 87.25 106 SER A C 1
ATOM 871 O O . SER A 1 106 ? -1.683 4.726 5.538 1.00 87.25 106 SER A O 1
ATOM 873 N N . PHE A 1 107 ? -1.948 6.638 6.691 1.00 88.38 107 PHE A N 1
ATOM 874 C CA . PHE A 1 107 ? -1.678 7.519 5.555 1.00 88.38 107 PHE A CA 1
ATOM 875 C C . PHE A 1 107 ? -0.230 7.412 5.068 1.00 88.38 107 PHE A C 1
ATOM 877 O 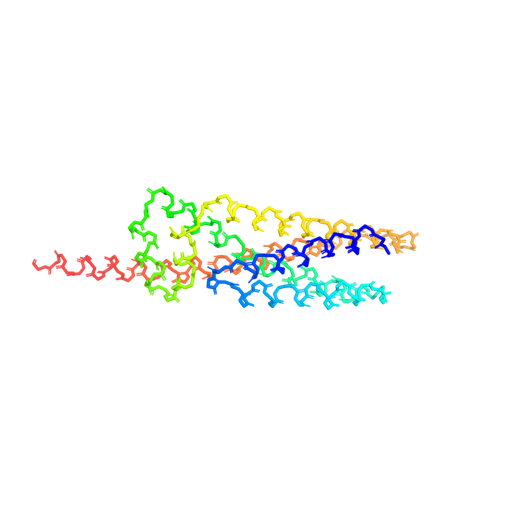O . PHE A 1 107 ? 0.000 7.324 3.865 1.00 88.38 107 PHE A O 1
ATOM 884 N N . ALA A 1 108 ? 0.746 7.368 5.978 1.00 86.56 108 ALA A N 1
ATOM 885 C CA . ALA A 1 108 ? 2.152 7.208 5.626 1.00 86.56 108 ALA A CA 1
ATOM 886 C C . ALA A 1 108 ? 2.390 5.897 4.861 1.00 86.56 108 ALA A C 1
ATOM 888 O O . ALA A 1 108 ? 2.998 5.919 3.792 1.00 86.56 108 ALA A O 1
ATOM 889 N N . ILE A 1 109 ? 1.852 4.774 5.354 1.00 84.62 109 ILE A N 1
ATOM 890 C CA . ILE A 1 109 ? 1.949 3.462 4.693 1.00 84.62 109 ILE A CA 1
ATOM 891 C C . ILE A 1 109 ? 1.321 3.516 3.291 1.00 84.62 109 ILE A C 1
ATOM 893 O O . ILE A 1 109 ? 1.938 3.070 2.322 1.00 84.62 109 ILE A O 1
ATOM 897 N N . PHE A 1 110 ? 0.130 4.109 3.164 1.00 87.69 110 PHE A N 1
ATOM 898 C CA . PHE A 1 110 ? -0.552 4.294 1.882 1.00 87.69 110 PHE A CA 1
ATOM 899 C C . PHE A 1 110 ? 0.253 5.152 0.896 1.00 87.69 110 PHE A C 1
ATOM 901 O O . PHE A 1 110 ? 0.463 4.745 -0.249 1.00 87.69 110 PHE A O 1
ATOM 908 N N . ALA A 1 111 ? 0.718 6.324 1.327 1.00 85.19 111 ALA A N 1
ATOM 909 C CA . ALA A 1 111 ? 1.428 7.269 0.475 1.00 85.19 111 ALA A CA 1
ATOM 910 C C . ALA A 1 111 ? 2.772 6.703 0.009 1.00 85.19 111 ALA A C 1
ATOM 912 O O . ALA A 1 111 ? 3.106 6.794 -1.169 1.00 85.19 111 ALA A O 1
ATOM 913 N N . LEU A 1 112 ? 3.524 6.067 0.909 1.00 83.00 112 LEU A N 1
ATOM 914 C CA . LEU A 1 112 ? 4.824 5.482 0.589 1.00 83.00 112 LEU A CA 1
ATOM 915 C C . LEU A 1 112 ? 4.699 4.326 -0.402 1.00 83.00 112 LEU A C 1
ATOM 917 O O . LEU A 1 112 ? 5.438 4.291 -1.387 1.00 83.00 112 LEU A O 1
ATOM 921 N N . TRP A 1 113 ? 3.738 3.422 -0.195 1.00 84.94 113 TRP A N 1
ATOM 922 C CA . TRP A 1 113 ? 3.490 2.332 -1.139 1.00 84.94 113 TRP A CA 1
ATOM 923 C C . TRP A 1 113 ? 2.987 2.861 -2.492 1.00 84.94 113 TRP A C 1
ATOM 925 O O . TRP A 1 113 ? 3.422 2.397 -3.545 1.00 84.94 113 TRP A O 1
ATOM 935 N N . GLY A 1 114 ? 2.134 3.891 -2.479 1.00 84.00 114 GLY A N 1
ATOM 936 C CA . GLY A 1 114 ? 1.646 4.551 -3.692 1.00 84.00 114 GLY A CA 1
ATOM 937 C C . GLY A 1 114 ? 2.772 5.202 -4.499 1.00 84.00 114 GLY A C 1
ATOM 938 O O . GLY A 1 114 ? 2.912 4.941 -5.695 1.00 84.00 114 GLY A O 1
ATOM 939 N N . ILE A 1 115 ? 3.636 5.984 -3.842 1.00 83.75 115 ILE A N 1
ATOM 940 C CA . ILE A 1 115 ? 4.837 6.573 -4.455 1.00 83.75 115 ILE A CA 1
ATOM 941 C C . ILE A 1 115 ? 5.715 5.468 -5.048 1.00 83.75 115 ILE A C 1
ATOM 943 O O . ILE A 1 115 ? 6.172 5.584 -6.187 1.00 83.75 115 ILE A O 1
ATOM 947 N N . ARG A 1 116 ? 5.910 4.367 -4.314 1.00 82.06 116 ARG A N 1
ATOM 948 C CA . ARG A 1 116 ? 6.732 3.245 -4.767 1.00 82.06 116 ARG A CA 1
ATOM 949 C C . ARG A 1 116 ? 6.205 2.607 -6.055 1.00 82.06 116 ARG A C 1
ATOM 951 O O . ARG A 1 116 ? 7.001 2.372 -6.966 1.00 82.06 116 ARG A O 1
ATOM 958 N N . ILE A 1 117 ? 4.892 2.390 -6.158 1.00 83.62 117 ILE A N 1
ATOM 959 C CA . ILE A 1 117 ? 4.235 1.859 -7.364 1.00 83.62 117 ILE A CA 1
ATOM 960 C C . ILE A 1 117 ? 4.373 2.820 -8.541 1.00 83.62 117 ILE A C 1
ATOM 962 O O . ILE A 1 117 ? 4.722 2.388 -9.639 1.00 83.62 117 ILE A O 1
ATOM 966 N N . LEU A 1 118 ? 4.139 4.119 -8.330 1.00 82.12 118 LEU A N 1
ATOM 967 C CA . LEU A 1 118 ? 4.270 5.130 -9.386 1.00 82.12 118 LEU A CA 1
ATOM 968 C C . LEU A 1 118 ? 5.691 5.171 -9.959 1.00 82.12 118 LEU A C 1
ATOM 970 O O . LEU A 1 118 ? 5.876 5.300 -11.169 1.00 82.12 118 LEU A O 1
ATOM 974 N N . LEU A 1 119 ? 6.699 5.009 -9.105 1.00 78.56 119 LEU A N 1
ATOM 975 C CA . LEU A 1 119 ? 8.099 4.948 -9.517 1.00 78.56 119 LEU A CA 1
ATOM 976 C C . LEU A 1 119 ? 8.421 3.670 -10.294 1.00 78.56 119 LEU A C 1
ATOM 978 O O . LEU A 1 119 ? 9.038 3.753 -11.355 1.00 78.56 119 LEU A O 1
ATOM 982 N N . SER A 1 120 ? 7.975 2.505 -9.810 1.00 78.56 120 SER A N 1
ATOM 983 C CA . SER A 1 120 ? 8.104 1.240 -10.549 1.00 78.56 120 SER A CA 1
ATOM 984 C C . SER A 1 120 ? 7.441 1.332 -11.923 1.00 78.56 120 SER A C 1
ATOM 986 O O . SER A 1 120 ? 8.002 0.871 -12.916 1.00 78.56 120 SER A O 1
ATOM 988 N N . HIS A 1 121 ? 6.275 1.979 -12.000 1.00 80.06 121 HIS A N 1
ATOM 989 C CA . HIS A 1 121 ? 5.583 2.218 -13.258 1.00 80.06 121 HIS A CA 1
ATOM 990 C C . HIS A 1 121 ? 6.390 3.115 -14.195 1.00 80.06 121 HIS A C 1
ATOM 992 O O . HIS A 1 121 ? 6.609 2.742 -15.345 1.00 80.06 121 HIS A O 1
ATOM 998 N N . LYS A 1 122 ? 6.857 4.271 -13.707 1.00 77.94 122 LYS A N 1
ATOM 999 C CA . LYS A 1 122 ? 7.672 5.199 -14.500 1.00 77.94 122 LYS A CA 1
ATOM 1000 C C . LYS A 1 122 ? 8.905 4.496 -15.064 1.00 77.94 122 LYS A C 1
ATOM 1002 O O . LYS A 1 122 ? 9.186 4.625 -16.249 1.00 77.94 122 LYS A O 1
ATOM 1007 N N . TYR A 1 123 ? 9.583 3.699 -14.240 1.00 75.62 123 TYR A N 1
ATOM 1008 C CA . TYR A 1 123 ? 10.741 2.928 -14.675 1.00 75.62 123 TYR A CA 1
ATOM 1009 C C . TYR A 1 123 ? 10.394 1.898 -15.760 1.00 75.62 123 TYR A C 1
ATOM 1011 O O . TYR A 1 123 ? 11.097 1.807 -16.762 1.00 75.62 123 TYR A O 1
ATOM 1019 N N . LEU A 1 124 ? 9.293 1.155 -15.604 1.00 75.94 124 LEU A N 1
ATOM 1020 C CA . LEU A 1 124 ? 8.820 0.208 -16.620 1.00 75.94 124 LEU A CA 1
ATOM 1021 C C . LEU A 1 124 ? 8.452 0.900 -17.935 1.00 75.94 124 LEU A C 1
ATOM 1023 O O . LEU A 1 124 ? 8.754 0.378 -19.008 1.00 75.94 124 LEU A O 1
ATOM 1027 N N . VAL A 1 125 ? 7.807 2.066 -17.862 1.00 75.19 125 VAL A N 1
ATOM 1028 C CA . VAL A 1 125 ? 7.519 2.887 -19.040 1.00 75.19 125 VAL A CA 1
ATOM 1029 C C . VAL A 1 125 ? 8.832 3.279 -19.705 1.00 75.19 125 VAL A C 1
ATOM 1031 O O . VAL A 1 125 ? 9.023 2.914 -20.856 1.00 75.19 125 VAL A O 1
ATOM 1034 N N . ASP A 1 126 ? 9.768 3.899 -18.984 1.00 73.88 126 ASP A N 1
ATOM 1035 C CA . ASP A 1 126 ? 11.064 4.332 -19.524 1.00 73.88 126 ASP A CA 1
ATOM 1036 C C . ASP A 1 126 ? 11.873 3.174 -20.134 1.00 73.88 126 ASP A C 1
ATOM 1038 O O . ASP A 1 126 ? 12.450 3.324 -21.214 1.00 73.88 126 ASP A O 1
ATOM 1042 N N . ALA A 1 127 ? 11.893 2.007 -19.482 1.00 71.81 127 ALA A N 1
ATOM 1043 C CA . ALA A 1 127 ? 12.551 0.805 -19.988 1.00 71.81 127 ALA A CA 1
ATOM 1044 C C . ALA A 1 127 ? 11.926 0.330 -21.309 1.00 71.81 127 ALA A C 1
ATOM 1046 O O . ALA A 1 127 ? 12.646 0.038 -22.263 1.00 71.81 127 ALA A O 1
ATOM 1047 N N . ASN A 1 128 ? 10.593 0.318 -21.404 1.00 69.25 128 ASN A N 1
ATOM 1048 C CA . ASN A 1 128 ? 9.903 -0.010 -22.649 1.00 69.25 128 ASN A CA 1
ATOM 1049 C C . ASN A 1 128 ? 10.156 1.022 -23.743 1.00 69.25 128 ASN A C 1
ATOM 1051 O O . ASN A 1 128 ? 10.402 0.636 -24.880 1.00 69.25 128 ASN A O 1
ATOM 1055 N N . THR A 1 129 ? 10.104 2.321 -23.432 1.00 68.19 129 THR A N 1
ATOM 1056 C CA . THR A 1 129 ? 10.315 3.379 -24.429 1.00 68.19 129 THR A CA 1
ATOM 1057 C C . THR A 1 129 ? 11.726 3.312 -25.011 1.00 68.19 129 THR A C 1
ATOM 1059 O O . THR A 1 129 ? 11.887 3.484 -26.215 1.00 68.19 129 THR A O 1
ATOM 1062 N N . LYS A 1 130 ? 12.738 2.984 -24.191 1.00 67.69 130 LYS A N 1
ATOM 1063 C CA . LYS A 1 130 ? 14.125 2.791 -24.645 1.00 67.69 130 LYS A CA 1
ATOM 1064 C C . LYS A 1 130 ? 14.288 1.604 -25.597 1.00 67.69 130 LYS A C 1
ATOM 1066 O O . LYS A 1 130 ? 14.995 1.744 -26.589 1.00 67.69 130 LYS A O 1
ATOM 1071 N N . LEU A 1 131 ? 13.623 0.470 -25.344 1.00 61.34 131 LEU A N 1
ATOM 1072 C CA . LEU A 1 131 ? 13.619 -0.654 -26.297 1.00 61.34 131 LEU A CA 1
ATOM 1073 C C . LEU A 1 131 ? 12.861 -0.324 -27.592 1.00 61.34 131 LEU A C 1
ATOM 1075 O O . LEU A 1 131 ? 13.196 -0.826 -28.660 1.00 61.34 131 LEU A O 1
ATOM 1079 N N . ARG A 1 132 ? 11.834 0.523 -27.503 1.00 56.97 132 ARG A N 1
ATOM 1080 C CA . ARG A 1 132 ? 10.894 0.814 -28.592 1.00 56.97 132 ARG A CA 1
ATOM 1081 C C . ARG A 1 132 ? 11.404 1.818 -29.629 1.00 56.97 132 ARG A C 1
ATOM 1083 O O . ARG A 1 132 ? 10.736 2.002 -30.640 1.00 56.97 132 ARG A O 1
ATOM 1090 N N . ASN A 1 133 ? 12.598 2.390 -29.452 1.00 53.75 133 ASN A N 1
ATOM 1091 C CA . ASN A 1 133 ? 13.291 3.112 -30.529 1.00 53.75 133 ASN A CA 1
ATOM 1092 C C . ASN A 1 133 ? 13.545 2.235 -31.776 1.00 53.75 133 ASN A C 1
ATOM 1094 O O . ASN A 1 133 ? 13.936 2.776 -32.805 1.00 53.75 133 ASN A O 1
ATOM 1098 N N . HIS A 1 134 ? 13.301 0.918 -31.704 1.00 54.06 134 HIS A N 1
ATOM 1099 C CA . HIS A 1 134 ? 13.455 -0.002 -32.826 1.00 54.06 134 HIS A CA 1
ATOM 1100 C C . HIS A 1 134 ? 12.168 -0.459 -33.536 1.00 54.06 134 HIS A C 1
ATOM 1102 O O . HIS A 1 134 ? 12.319 -0.961 -34.637 1.00 54.06 134 HIS A O 1
ATOM 1108 N N . ASP A 1 135 ? 10.947 -0.280 -33.000 1.00 47.25 135 ASP A N 1
ATOM 1109 C CA . ASP A 1 135 ? 9.705 -0.671 -33.709 1.00 47.25 135 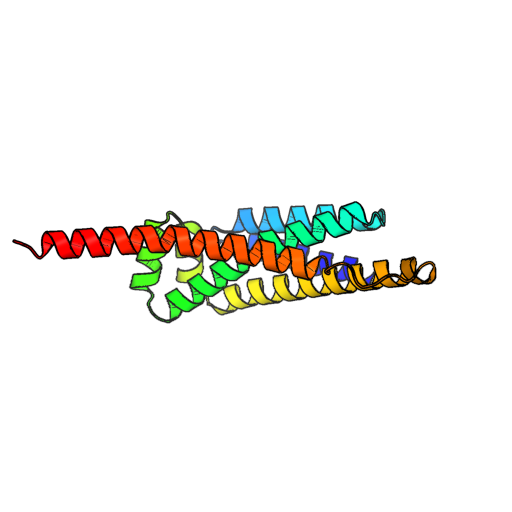ASP A CA 1
ATOM 1110 C C . ASP A 1 135 ? 8.430 -0.047 -33.094 1.00 47.25 135 ASP A C 1
ATOM 1112 O O . ASP A 1 135 ? 8.081 -0.251 -31.924 1.00 47.25 135 ASP A O 1
ATOM 1116 N N . SER A 1 136 ? 7.697 0.720 -33.903 1.00 49.53 136 SER A N 1
ATOM 1117 C CA . SER A 1 136 ? 6.537 1.535 -33.523 1.00 49.53 136 SER A CA 1
ATOM 1118 C C . SER A 1 136 ? 5.196 0.906 -33.945 1.00 49.53 136 SER A C 1
ATOM 1120 O O . SER A 1 136 ? 4.729 1.070 -35.065 1.00 49.53 136 SER A O 1
ATOM 1122 N N . GLY A 1 137 ? 4.512 0.242 -33.006 1.00 52.03 137 GLY A N 1
ATOM 1123 C CA . GLY A 1 137 ? 3.067 -0.075 -33.075 1.00 52.03 137 GLY A CA 1
ATOM 1124 C C . GLY A 1 137 ? 2.271 0.641 -31.971 1.00 52.03 137 GLY A C 1
ATOM 1125 O O . GLY A 1 137 ? 2.904 1.224 -31.096 1.00 52.03 137 GLY A O 1
ATOM 1126 N N . PRO A 1 138 ? 0.921 0.636 -31.948 1.00 45.50 138 PRO A N 1
ATOM 1127 C CA . PRO A 1 138 ? 0.107 1.357 -30.955 1.00 45.50 138 PRO A CA 1
ATOM 1128 C C . PRO A 1 138 ? 0.368 0.893 -29.510 1.00 45.50 138 PRO A C 1
ATOM 1130 O O . PRO A 1 138 ? 0.825 -0.224 -29.272 1.00 45.50 138 PRO A O 1
ATOM 1133 N N . ILE A 1 139 ? 0.109 1.769 -28.528 1.00 49.31 139 ILE A N 1
ATOM 1134 C CA . ILE A 1 139 ? 0.257 1.481 -27.089 1.00 49.31 139 ILE A CA 1
ATOM 1135 C C . ILE A 1 139 ? -0.646 0.288 -26.739 1.00 49.31 139 ILE A C 1
ATOM 1137 O O . ILE A 1 139 ? -1.850 0.453 -26.559 1.00 49.31 139 ILE A O 1
ATOM 1141 N N . LYS A 1 140 ? -0.081 -0.923 -26.640 1.00 51.03 140 LYS A N 1
ATOM 1142 C CA . LYS A 1 140 ? -0.766 -2.027 -25.960 1.00 51.03 140 LYS A CA 1
ATOM 1143 C C . LYS A 1 140 ? -1.039 -1.562 -24.531 1.00 51.03 140 LYS A C 1
ATOM 1145 O O . LYS A 1 140 ? -0.131 -1.058 -23.872 1.00 51.03 140 LYS A O 1
ATOM 1150 N N . GLN A 1 141 ? -2.303 -1.675 -24.129 1.00 52.97 141 GLN A N 1
ATOM 1151 C CA . GLN A 1 141 ? -2.865 -1.341 -22.820 1.00 52.97 141 GLN A CA 1
ATOM 1152 C C . GLN A 1 141 ? -1.800 -1.452 -21.718 1.00 52.97 141 GLN A C 1
ATOM 1154 O O . GLN A 1 141 ? -1.219 -2.522 -21.526 1.00 52.97 141 GLN A O 1
ATOM 1159 N N . SER A 1 142 ? -1.467 -0.326 -21.075 1.00 59.66 142 SER A N 1
ATOM 1160 C CA . SER A 1 142 ? -0.322 -0.270 -20.162 1.00 59.66 142 SER A CA 1
ATOM 1161 C C . SER A 1 142 ? -0.475 -1.314 -19.053 1.00 59.66 142 SER A C 1
ATOM 1163 O O . SER A 1 142 ? -1.586 -1.602 -18.602 1.00 59.66 142 SER A O 1
ATOM 1165 N N . SER A 1 143 ? 0.638 -1.877 -18.574 1.00 56.12 143 SER A N 1
ATOM 1166 C CA . SER A 1 143 ? 0.615 -2.806 -17.434 1.00 56.12 143 SER A CA 1
ATOM 1167 C C . SER A 1 143 ? -0.109 -2.212 -16.219 1.00 56.12 143 SER A C 1
ATOM 1169 O O . SER A 1 143 ? -0.720 -2.948 -15.452 1.00 56.12 143 SER A O 1
ATOM 1171 N N . LEU A 1 144 ? -0.112 -0.880 -16.089 1.00 55.38 144 LEU A N 1
ATOM 1172 C CA . LEU A 1 144 ? -0.856 -0.130 -15.082 1.00 55.38 144 LEU A CA 1
ATOM 1173 C C . LEU A 1 144 ? -2.372 -0.179 -15.293 1.00 55.38 144 LEU A C 1
ATOM 1175 O O . LEU A 1 144 ? -3.083 -0.330 -14.312 1.00 55.38 144 LEU A O 1
ATOM 1179 N N . HIS A 1 145 ? -2.881 -0.144 -16.526 1.00 58.59 145 HIS A N 1
ATOM 1180 C CA . HIS A 1 145 ? -4.311 -0.358 -16.778 1.00 58.59 145 HIS A CA 1
ATOM 1181 C C . HIS A 1 145 ? -4.751 -1.770 -16.390 1.00 58.59 145 HIS A C 1
ATOM 1183 O O . HIS A 1 145 ? -5.746 -1.927 -15.691 1.00 58.59 145 HIS A O 1
ATOM 1189 N N . ASN A 1 146 ? -3.992 -2.796 -16.779 1.00 60.06 146 ASN A N 1
ATOM 1190 C CA . ASN A 1 146 ? -4.315 -4.176 -16.401 1.00 60.06 146 ASN A CA 1
ATOM 1191 C C . ASN A 1 146 ? -4.210 -4.387 -14.888 1.00 60.06 146 ASN A C 1
ATOM 1193 O O . ASN A 1 146 ? -5.015 -5.101 -14.298 1.00 60.06 146 ASN A O 1
ATOM 1197 N N . SER A 1 147 ? -3.248 -3.720 -14.254 1.00 57.91 147 SER A N 1
ATOM 1198 C CA . SER A 1 147 ? -3.065 -3.760 -12.812 1.00 57.91 147 SER A CA 1
ATOM 1199 C C . SER A 1 147 ? -4.170 -3.027 -12.054 1.00 57.91 147 SER A C 1
ATOM 1201 O O . SER A 1 147 ? -4.688 -3.578 -11.094 1.00 57.91 147 SER A O 1
ATOM 1203 N N . LEU A 1 148 ? -4.564 -1.824 -12.482 1.00 59.47 148 LEU A N 1
ATOM 1204 C CA . LEU A 1 148 ? -5.693 -1.091 -11.906 1.00 59.47 148 LEU A CA 1
ATOM 1205 C C . LEU A 1 148 ? -7.001 -1.852 -12.108 1.00 59.47 148 LEU A C 1
ATOM 1207 O O . LEU A 1 148 ? -7.819 -1.881 -11.198 1.00 59.47 148 LEU A O 1
ATOM 1211 N N . ASN A 1 149 ? -7.172 -2.517 -13.253 1.00 64.25 149 ASN A N 1
ATOM 1212 C CA . ASN A 1 149 ? -8.311 -3.396 -13.494 1.00 64.25 149 ASN A CA 1
ATOM 1213 C C . ASN A 1 149 ? -8.295 -4.593 -12.535 1.00 64.25 149 ASN A C 1
ATOM 1215 O O . ASN A 1 149 ? -9.323 -4.907 -11.953 1.00 64.25 149 ASN A O 1
ATOM 1219 N N . CYS A 1 150 ? -7.141 -5.227 -12.307 1.00 62.03 150 CYS A N 1
ATOM 1220 C CA . CYS A 1 150 ? -7.020 -6.339 -11.362 1.00 62.03 150 CYS A CA 1
ATOM 1221 C C . CYS A 1 150 ? -7.284 -5.887 -9.915 1.00 62.03 150 CYS A C 1
ATOM 1223 O O . CYS A 1 150 ? -8.113 -6.476 -9.227 1.00 62.03 150 CYS A O 1
ATOM 1225 N N . SER A 1 151 ? -6.665 -4.786 -9.477 1.00 59.69 151 SER A N 1
ATOM 1226 C CA . SER A 1 151 ? -6.923 -4.183 -8.166 1.00 59.69 151 SER A CA 1
ATOM 1227 C C . SER A 1 151 ? -8.389 -3.768 -8.022 1.00 59.69 151 SER A C 1
ATOM 1229 O O . SER A 1 151 ? -8.982 -4.036 -6.987 1.00 59.69 151 SER A O 1
ATOM 1231 N N . SER A 1 152 ? -9.007 -3.187 -9.055 1.00 60.66 152 SER A N 1
ATOM 1232 C CA . SER A 1 152 ? -10.431 -2.829 -9.076 1.00 60.66 152 SER A CA 1
ATOM 1233 C C . SER A 1 152 ? -11.338 -4.055 -8.994 1.00 60.66 152 SER A C 1
ATOM 1235 O O . SER A 1 152 ? -12.305 -4.021 -8.242 1.00 60.66 152 SER A O 1
ATOM 1237 N N . VAL A 1 153 ? -11.014 -5.148 -9.691 1.00 64.00 153 VAL A N 1
ATOM 1238 C CA . VAL A 1 153 ? -11.750 -6.420 -9.615 1.00 64.00 153 VAL A CA 1
ATOM 1239 C C . VAL A 1 153 ? -11.636 -7.035 -8.225 1.00 64.00 153 VAL A C 1
ATOM 1241 O O . VAL A 1 153 ? -12.640 -7.495 -7.689 1.00 64.00 153 VAL A O 1
ATOM 1244 N N . VAL A 1 154 ? -10.457 -7.009 -7.601 1.00 63.97 154 VAL A N 1
ATOM 1245 C CA . VAL A 1 154 ? -10.272 -7.481 -6.221 1.00 63.97 154 VAL A CA 1
ATOM 1246 C C . VAL A 1 154 ? -11.065 -6.610 -5.246 1.00 63.97 154 VAL A C 1
ATOM 1248 O O . VAL A 1 154 ? -11.811 -7.140 -4.429 1.00 63.97 154 VAL A O 1
ATOM 1251 N N . LEU A 1 155 ? -10.984 -5.283 -5.372 1.00 58.12 155 LEU A N 1
ATOM 1252 C CA . LEU A 1 155 ? -11.710 -4.342 -4.514 1.00 58.12 155 LEU A CA 1
ATOM 1253 C C . LEU A 1 155 ? -13.229 -4.482 -4.682 1.00 58.12 155 LEU A C 1
ATOM 1255 O O . LEU A 1 155 ? -13.955 -4.526 -3.694 1.00 58.12 155 LEU A O 1
ATOM 1259 N N . PHE A 1 156 ? -13.704 -4.630 -5.920 1.00 60.19 156 PHE A N 1
ATOM 1260 C CA . PHE A 1 156 ? -15.102 -4.916 -6.229 1.00 60.19 156 PHE A CA 1
ATOM 1261 C C . PHE A 1 156 ? -15.535 -6.273 -5.672 1.00 60.19 156 PHE A C 1
ATOM 1263 O O . PHE A 1 156 ? -16.612 -6.364 -5.103 1.00 60.19 156 PHE A O 1
ATOM 1270 N N . SER A 1 157 ? -14.704 -7.313 -5.772 1.00 58.25 157 SER A N 1
ATOM 1271 C CA . SER A 1 157 ? -15.017 -8.649 -5.240 1.00 58.25 157 SER A CA 1
ATOM 1272 C C . SER A 1 157 ? -15.114 -8.642 -3.716 1.00 58.25 157 SER A C 1
ATOM 1274 O O . SER A 1 157 ? -16.011 -9.262 -3.156 1.00 58.25 157 SER A O 1
ATOM 1276 N N . ILE A 1 158 ? -14.238 -7.889 -3.047 1.00 57.59 158 ILE A N 1
ATOM 1277 C CA . ILE A 1 158 ? -14.289 -7.654 -1.602 1.00 57.59 158 ILE A CA 1
ATOM 1278 C C . ILE A 1 158 ? -15.583 -6.903 -1.236 1.00 57.59 158 ILE A C 1
ATOM 1280 O O . ILE A 1 158 ? -16.328 -7.350 -0.368 1.00 57.59 158 ILE A O 1
ATOM 1284 N N . LEU A 1 159 ? -15.904 -5.808 -1.935 1.00 51.38 159 LEU A N 1
ATOM 1285 C CA . LEU A 1 159 ? -17.129 -5.028 -1.704 1.00 51.38 159 LEU A CA 1
ATOM 1286 C C . LEU A 1 159 ? -18.412 -5.829 -1.987 1.00 51.38 159 LEU A C 1
ATOM 1288 O O . LEU A 1 159 ? -19.376 -5.731 -1.232 1.00 51.38 159 LEU A O 1
ATOM 1292 N N . ALA A 1 160 ? -18.429 -6.630 -3.052 1.00 52.53 160 ALA A N 1
ATOM 1293 C CA . ALA A 1 160 ? -19.555 -7.475 -3.439 1.00 52.53 160 ALA A CA 1
ATOM 1294 C C . ALA A 1 160 ? -19.751 -8.646 -2.467 1.00 52.53 160 ALA A C 1
ATOM 1296 O O . ALA A 1 160 ? -20.880 -8.959 -2.105 1.00 52.53 160 ALA A O 1
ATOM 1297 N N . TYR A 1 161 ? -18.667 -9.260 -1.987 1.00 52.97 161 TYR A N 1
ATOM 1298 C CA . TYR A 1 161 ? -18.734 -10.269 -0.931 1.00 52.97 161 TYR A CA 1
ATOM 1299 C C . TYR A 1 161 ? -19.352 -9.691 0.353 1.00 52.97 161 TYR A C 1
ATOM 1301 O O . TYR A 1 161 ? -20.219 -10.315 0.965 1.00 52.97 161 TYR A O 1
ATOM 1309 N N . PHE A 1 162 ? -18.986 -8.459 0.720 1.00 50.62 162 PHE A N 1
ATOM 1310 C CA . PHE A 1 162 ? -19.537 -7.793 1.900 1.00 50.62 162 PHE A CA 1
ATOM 1311 C C . PHE A 1 162 ? -20.971 -7.280 1.724 1.00 50.62 162 PHE A C 1
ATOM 1313 O O . PHE A 1 162 ? -21.723 -7.254 2.699 1.00 50.62 162 PHE A O 1
ATOM 1320 N N . SER A 1 163 ? -21.405 -6.924 0.510 1.00 50.72 163 SER A N 1
ATOM 1321 C CA . SER A 1 163 ? -22.790 -6.489 0.282 1.00 50.72 163 SER A CA 1
ATOM 1322 C C . SER A 1 163 ? -23.802 -7.622 0.478 1.00 50.72 163 SER A C 1
ATOM 1324 O O . SER A 1 163 ? -24.909 -7.366 0.950 1.00 50.72 163 SER A O 1
ATOM 1326 N N . VAL A 1 164 ? -23.414 -8.876 0.210 1.00 50.44 164 VAL A N 1
ATOM 1327 C CA . VAL A 1 164 ? -24.262 -10.062 0.425 1.00 50.44 164 VAL A CA 1
ATOM 1328 C C . VAL A 1 164 ? -24.513 -10.309 1.914 1.00 50.44 164 VAL A C 1
ATOM 1330 O O . VAL A 1 164 ? -25.655 -10.569 2.290 1.00 50.44 164 VAL A O 1
ATOM 1333 N N . SER A 1 165 ? -23.507 -10.139 2.783 1.00 49.62 165 SER A N 1
ATOM 1334 C CA . SER A 1 165 ? -23.701 -10.234 4.240 1.00 49.62 165 SER A CA 1
ATOM 1335 C C . SER A 1 165 ? -24.620 -9.136 4.785 1.00 49.62 165 SER A C 1
ATOM 1337 O O . SER A 1 165 ? -25.447 -9.395 5.660 1.00 49.62 165 SER A O 1
ATOM 1339 N N . THR A 1 166 ? -24.550 -7.923 4.230 1.00 50.34 166 THR A N 1
ATOM 1340 C CA . THR A 1 166 ? -25.447 -6.823 4.607 1.00 50.34 166 THR A CA 1
ATOM 1341 C C . THR A 1 166 ? -26.869 -7.065 4.099 1.00 50.34 166 THR A C 1
ATOM 1343 O O . THR A 1 166 ? -27.821 -6.809 4.827 1.00 50.34 166 THR A O 1
ATOM 1346 N N . LEU A 1 167 ? -27.041 -7.629 2.896 1.00 45.22 167 LEU A N 1
ATOM 1347 C CA . LEU A 1 167 ? -28.356 -7.991 2.354 1.00 45.22 167 LEU A CA 1
ATOM 1348 C C . LEU A 1 167 ? -29.008 -9.143 3.124 1.00 45.22 167 LEU A C 1
ATOM 1350 O O . LEU A 1 167 ? -30.201 -9.069 3.394 1.00 45.22 167 LEU A O 1
ATOM 1354 N N . GLN A 1 168 ? -28.249 -10.163 3.534 1.00 50.75 168 GLN A N 1
ATOM 1355 C CA . GLN A 1 168 ? -28.759 -11.231 4.400 1.00 50.75 168 GLN A CA 1
ATOM 1356 C C . GLN A 1 168 ? -29.161 -10.701 5.780 1.00 50.75 168 GLN A C 1
ATOM 1358 O O . GLN A 1 168 ? -30.218 -11.076 6.276 1.00 50.75 168 GLN A O 1
ATO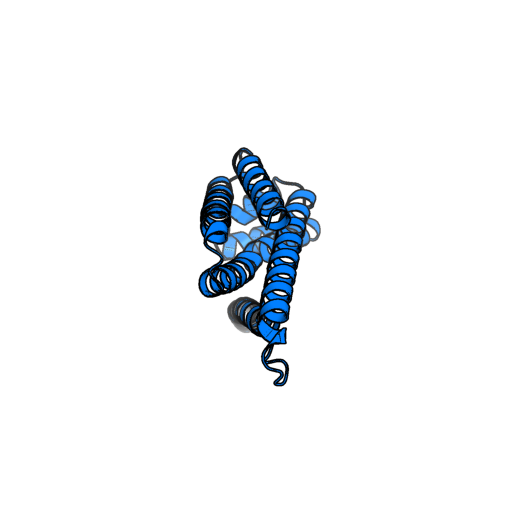M 1363 N N . ASN A 1 169 ? -28.388 -9.785 6.370 1.00 46.66 169 ASN A N 1
ATOM 1364 C CA . ASN A 1 169 ? -28.725 -9.171 7.657 1.00 46.66 169 ASN A CA 1
ATOM 1365 C C . ASN A 1 169 ? -29.926 -8.212 7.565 1.00 46.66 169 ASN A C 1
ATOM 1367 O O . ASN A 1 169 ? -30.761 -8.198 8.466 1.00 46.66 169 ASN A O 1
ATOM 1371 N N . ILE A 1 170 ? -30.074 -7.469 6.462 1.00 48.25 170 ILE A N 1
ATOM 1372 C CA . ILE A 1 170 ? -31.260 -6.638 6.193 1.00 48.25 170 ILE A CA 1
ATOM 1373 C C . ILE A 1 170 ? -32.492 -7.521 5.941 1.00 48.25 170 ILE A C 1
ATOM 1375 O O . ILE A 1 170 ? -33.568 -7.232 6.459 1.00 48.25 170 ILE A O 1
ATOM 1379 N N . TYR A 1 171 ? -32.349 -8.623 5.198 1.00 45.50 171 TYR A N 1
ATOM 1380 C CA . TYR A 1 171 ? -33.443 -9.558 4.926 1.00 45.50 171 TYR A CA 1
ATOM 1381 C C . TYR A 1 171 ? -33.882 -10.302 6.197 1.00 45.50 171 TYR A C 1
ATOM 1383 O O . TYR A 1 171 ? -35.072 -10.371 6.484 1.00 45.50 171 TYR A O 1
ATOM 1391 N N . MET A 1 172 ? -32.939 -10.784 7.012 1.00 48.25 172 MET A N 1
ATOM 1392 C CA . MET A 1 172 ? -33.223 -11.420 8.306 1.00 48.25 172 MET A CA 1
ATOM 1393 C C . MET A 1 172 ? -33.813 -10.430 9.322 1.00 48.25 172 MET A C 1
ATOM 1395 O O . MET A 1 172 ? -34.720 -10.801 10.063 1.00 48.25 172 MET A O 1
ATOM 1399 N N . GLY A 1 173 ? -33.364 -9.169 9.323 1.00 44.66 173 GLY A N 1
ATOM 1400 C CA . GLY A 1 173 ? -33.939 -8.102 10.149 1.00 44.66 173 GLY A CA 1
ATOM 1401 C C . GLY A 1 173 ? -35.358 -7.696 9.728 1.00 44.66 173 GLY A C 1
ATOM 1402 O O . GLY A 1 173 ? -36.203 -7.438 10.577 1.00 44.66 173 GLY A O 1
ATOM 1403 N N . LEU A 1 174 ? -35.668 -7.700 8.428 1.00 45.72 174 LEU A N 1
ATOM 1404 C CA . LEU A 1 174 ? -37.030 -7.465 7.927 1.00 45.72 174 LEU A CA 1
ATOM 1405 C C . LEU A 1 174 ? -37.966 -8.659 8.169 1.00 45.72 174 LEU A C 1
ATOM 1407 O O . LEU A 1 174 ? -39.165 -8.463 8.360 1.00 45.72 174 LEU A O 1
ATOM 1411 N N . VAL A 1 175 ? -37.437 -9.887 8.184 1.00 49.72 175 VAL A N 1
ATOM 1412 C CA . VAL A 1 175 ? -38.196 -11.097 8.539 1.00 49.72 175 VAL A CA 1
ATOM 1413 C C . VAL A 1 175 ? -38.471 -11.162 10.046 1.00 49.72 175 VAL A C 1
ATOM 1415 O O . VAL A 1 175 ? -39.564 -11.572 10.426 1.00 49.72 175 VAL A O 1
ATOM 1418 N N . SER A 1 176 ? -37.556 -10.701 10.910 1.00 45.16 176 SER A N 1
ATOM 1419 C CA . SER A 1 176 ? -37.795 -10.649 12.364 1.00 45.16 176 SER A CA 1
ATOM 1420 C C . SER A 1 176 ? -38.752 -9.531 12.802 1.00 45.16 176 SER A C 1
ATOM 1422 O O . SER A 1 176 ? -39.339 -9.628 13.874 1.00 45.16 176 SER A O 1
ATOM 1424 N N . LEU A 1 177 ? -38.953 -8.505 11.965 1.00 43.88 177 LEU A N 1
ATOM 1425 C CA . LEU A 1 177 ? -39.946 -7.435 12.146 1.00 43.88 177 LEU A CA 1
ATOM 1426 C C . LEU A 1 177 ? -41.353 -7.800 11.623 1.00 43.88 177 LEU A C 1
ATOM 1428 O O . LEU A 1 177 ? -42.271 -6.987 11.717 1.00 43.88 177 LEU A O 1
ATOM 1432 N N . ARG A 1 178 ? -41.541 -9.008 11.070 1.00 38.91 178 ARG A N 1
ATOM 1433 C CA . ARG A 1 178 ? -42.855 -9.604 10.766 1.00 38.91 178 ARG A CA 1
ATOM 1434 C C . ARG A 1 178 ? -43.243 -10.641 11.831 1.00 38.91 178 ARG A C 1
ATOM 1436 O O . ARG A 1 178 ? -43.505 -11.794 11.499 1.00 38.91 178 ARG A O 1
ATOM 1443 N N . ILE A 1 179 ? -43.286 -10.225 13.096 1.00 41.84 179 ILE A N 1
ATOM 1444 C CA . ILE A 1 179 ? -44.071 -10.851 14.176 1.00 41.84 179 ILE A CA 1
ATOM 1445 C C . ILE A 1 179 ? -44.664 -9.721 15.013 1.00 41.84 179 ILE A C 1
ATOM 1447 O O . ILE A 1 179 ? -43.893 -8.797 15.354 1.00 41.84 179 ILE A O 1
#

Solvent-accessible surface area (backbone atoms only — not comparable to full-atom values): 9662 Å² total; per-residue (Å²): 116,72,65,62,46,54,50,37,49,52,53,26,53,48,22,48,53,56,29,69,41,99,50,78,53,20,65,58,28,43,52,51,19,51,50,44,45,54,51,47,59,54,56,75,70,71,47,63,68,59,54,53,52,47,50,49,50,56,51,56,56,42,53,54,34,52,49,46,30,50,50,20,54,40,34,72,77,38,52,65,61,36,45,51,54,27,53,75,70,70,35,53,56,57,38,52,45,45,70,78,43,63,53,67,56,29,47,48,51,31,51,53,53,49,53,51,50,54,48,52,47,51,51,53,50,53,56,49,56,66,64,40,81,75,63,90,73,82,85,69,80,48,72,62,55,58,40,51,49,50,42,47,52,51,52,48,50,54,50,53,58,52,49,52,58,52,49,51,51,52,50,53,52,58,55,65,68,70,115

Radius of gyration: 20.0 Å; Cα contacts (8 Å, |Δi|>4): 117; chains: 1; bounding box: 65×21×53 Å

Sequence (179 aa):
DRVHIALGSITILLFIGLSSMKCQLQNVFLVLALFEFIMTVLYVSESQFLMYTHFQYQAVVYCVPCFILWAGVYNFIDPLGASEFLKMFHFDLIKDFVKYNSIVWSFAIFALWGIRILLSHKYLVDANTKLRNHDSGPIKQSSLHNSLNCSSVVLFSILAYFSVSTLQNIYMGLVSLRI